Protein AF-A0A1F7BKD8-F1 (afdb_monomer)

pLDDT: mean 91.93, std 8.09, range [53.97, 98.69]

Foldseek 3Di:
DPPLAPVLLVLLLVVVQVQLVVLVAHLLLQAEEEEAEFLQLCLCVPWFDPSSKRKAAQCVSCVVVVHDPDDDDDPQAPRIFIWGATPPPPDPHGRIYTYRRDFDFVLVVDALSRRQSVVSNCLQSFHAAYEYEYAWAWLDQVQQDAFAKEWEQEEDDPDPRQNLPDDFDADPVRHGQQADNDFDLNCLRPPVLVVQLVVLCVVVVGDYHYAYEYEDPPPPDFDAPVRSVVVNVVQVVCLVVQVVDPPRPRNDDDRTYIYDHDDPSNSSSLSRLCRDPNRRYNNLYYIYMYRHHYHGNCDHPPDRHPDDDVVSSSVSSNVCNVVVSSSVVSSVVVSVVVVVVVD

Secondary structure (DSSP, 8-state):
---SSHHHHHHHHHHHHHHHHHTT--GGGEEEEEEE-TT-THHHHHHB-STT-EEEEHHHHHHHTT----S-PPTT---EEEEEEBTT---SSPPEEEEEES---GGGT--HHHHTHHHHHHHHTT--EEEEEEEEEES-TTT-PSSEEEEEEEEE---S--TT-S---B-TTS-BSSS-SS---TTSS-HHHHHHHHHHHHHTT--EEEEEEEE-TTTTSPPPHHHHHHHHHHHHHHHHHHHH-SS--SS-SS--EEEESSSHHHHHHHHHHHT-SSS--STTEEEEEEEEEEEGGGB-SSSB-PPPPHHHHHHHHHHTHHHHHHHHHHHHHHHHHHHHH--

Mean predicted aligned error: 4.44 Å

Structure (mmCIF, N/CA/C/O backbone):
data_AF-A0A1F7BKD8-F1
#
_entry.id   AF-A0A1F7BKD8-F1
#
loop_
_atom_site.group_PDB
_atom_site.id
_atom_site.type_symbol
_atom_site.label_atom_id
_atom_site.label_alt_id
_atom_site.label_comp_id
_atom_site.label_asym_id
_atom_site.label_entity_id
_atom_site.label_seq_id
_atom_site.pdbx_PDB_ins_code
_atom_site.Cartn_x
_atom_site.Cartn_y
_atom_site.Cartn_z
_atom_site.occupancy
_atom_site.B_iso_or_equiv
_atom_site.auth_seq_id
_atom_site.auth_comp_id
_atom_site.auth_asym_id
_atom_site.auth_atom_id
_atom_site.pdbx_PDB_model_num
ATOM 1 N N . MET A 1 1 ? 18.226 0.204 18.870 1.00 53.97 1 MET A N 1
ATOM 2 C CA . MET A 1 1 ? 17.468 1.036 17.909 1.00 53.97 1 MET A CA 1
ATOM 3 C C . MET A 1 1 ? 16.042 0.882 18.373 1.00 53.97 1 MET A C 1
ATOM 5 O O . MET A 1 1 ? 15.355 -0.026 17.925 1.00 53.97 1 MET A O 1
ATOM 9 N N . ASP A 1 2 ? 15.700 1.682 19.379 1.00 64.19 2 ASP A N 1
ATOM 10 C CA . ASP A 1 2 ? 14.568 1.453 20.285 1.00 64.19 2 ASP A CA 1
ATOM 11 C C . ASP A 1 2 ? 13.532 2.531 19.968 1.00 64.19 2 ASP A C 1
ATOM 13 O O . ASP A 1 2 ? 13.353 3.486 20.715 1.00 64.19 2 ASP A O 1
ATOM 17 N N . ARG A 1 3 ? 13.060 2.505 18.717 1.00 83.94 3 ARG A N 1
ATOM 18 C CA . ARG A 1 3 ? 12.162 3.502 18.133 1.00 83.94 3 ARG A CA 1
ATOM 19 C C . ARG A 1 3 ? 11.268 2.845 17.093 1.00 83.94 3 ARG A C 1
ATOM 21 O O . ARG A 1 3 ? 11.704 1.913 16.408 1.00 83.94 3 ARG A O 1
ATOM 28 N N . PHE A 1 4 ? 10.086 3.419 16.906 1.00 90.56 4 PHE A N 1
ATOM 29 C CA . PHE A 1 4 ? 8.991 2.887 16.096 1.00 90.56 4 PHE A CA 1
ATOM 30 C C . PHE A 1 4 ? 8.529 1.509 16.586 1.00 90.56 4 PHE A C 1
ATOM 32 O O . PHE A 1 4 ? 8.205 0.634 15.773 1.00 90.56 4 PHE A O 1
ATOM 39 N N . ASP A 1 5 ? 8.568 1.335 17.906 1.00 91.81 5 ASP A N 1
ATOM 40 C CA . ASP A 1 5 ? 8.094 0.171 18.646 1.00 91.81 5 ASP A CA 1
ATOM 41 C C . ASP A 1 5 ? 6.620 0.341 19.068 1.00 91.81 5 ASP A C 1
ATOM 43 O O . ASP A 1 5 ? 5.906 1.219 18.573 1.00 91.81 5 ASP A O 1
ATOM 47 N N . TYR A 1 6 ? 6.146 -0.546 19.935 1.00 93.69 6 TYR A N 1
ATOM 48 C CA . TYR A 1 6 ? 4.789 -0.609 20.451 1.00 93.69 6 TYR A CA 1
ATOM 49 C C . TYR A 1 6 ? 4.424 0.628 21.246 1.00 93.69 6 TYR A C 1
ATOM 51 O O . TYR A 1 6 ? 3.341 1.165 21.029 1.00 93.69 6 TYR A O 1
ATOM 59 N N . ASP A 1 7 ? 5.313 1.115 22.108 1.00 93.81 7 ASP A N 1
ATOM 60 C CA . ASP A 1 7 ? 5.040 2.303 22.910 1.00 93.81 7 ASP A CA 1
ATOM 61 C C . ASP A 1 7 ? 4.938 3.539 22.005 1.00 93.81 7 ASP A C 1
ATOM 63 O O . ASP A 1 7 ? 3.995 4.324 22.130 1.00 93.81 7 ASP A O 1
ATOM 67 N N . ASP A 1 8 ? 5.832 3.671 21.018 1.00 95.56 8 ASP A N 1
ATOM 68 C CA . ASP A 1 8 ? 5.746 4.736 20.016 1.00 95.56 8 ASP A CA 1
ATOM 69 C C . ASP A 1 8 ? 4.440 4.642 19.196 1.00 95.56 8 ASP A C 1
ATOM 71 O O . ASP A 1 8 ? 3.771 5.653 18.950 1.00 95.56 8 ASP A O 1
ATOM 75 N N . ALA A 1 9 ? 4.043 3.437 18.775 1.00 96.25 9 ALA A N 1
ATOM 76 C CA . ALA A 1 9 ? 2.810 3.218 18.020 1.00 96.25 9 ALA A CA 1
ATOM 77 C C . ALA A 1 9 ? 1.551 3.478 18.864 1.00 96.25 9 ALA A C 1
ATOM 79 O O . ALA A 1 9 ? 0.595 4.068 18.358 1.00 96.25 9 ALA A O 1
ATOM 80 N N . ALA A 1 10 ? 1.552 3.095 20.142 1.00 96.50 10 ALA A N 1
ATOM 81 C CA . ALA A 1 10 ? 0.465 3.348 21.080 1.00 96.50 10 ALA A CA 1
ATOM 82 C C . ALA A 1 10 ? 0.295 4.852 21.338 1.00 96.50 10 ALA A C 1
ATOM 84 O O . ALA A 1 10 ? -0.813 5.372 21.229 1.00 96.50 10 ALA A O 1
ATOM 85 N N . LEU A 1 11 ? 1.393 5.587 21.547 1.00 96.94 11 LEU A N 1
ATOM 86 C CA . LEU A 1 11 ? 1.366 7.049 21.679 1.00 96.94 11 LEU A CA 1
ATOM 87 C C . LEU A 1 11 ? 0.838 7.743 20.413 1.00 96.94 11 LEU A C 1
ATOM 89 O O . LEU A 1 11 ? 0.113 8.740 20.500 1.00 96.94 11 LEU A O 1
ATOM 93 N N . ALA A 1 12 ? 1.177 7.222 19.230 1.00 97.00 12 ALA A N 1
ATOM 94 C CA . ALA A 1 12 ? 0.613 7.702 17.972 1.00 97.00 12 ALA A CA 1
ATOM 95 C C . ALA A 1 12 ? -0.894 7.398 17.863 1.00 97.00 12 ALA A C 1
ATOM 97 O O . ALA A 1 12 ? -1.653 8.257 17.406 1.00 97.00 12 ALA A O 1
ATOM 98 N N . CYS A 1 13 ? -1.345 6.226 18.322 1.00 97.50 13 CYS A N 1
ATOM 99 C CA . CYS A 1 13 ? -2.767 5.882 18.394 1.00 97.50 13 CYS A CA 1
ATOM 100 C C . CYS A 1 13 ? -3.528 6.819 19.330 1.00 97.50 13 CYS A C 1
ATOM 102 O O . CYS A 1 13 ? -4.565 7.337 18.928 1.00 97.50 13 CYS A O 1
ATOM 104 N N . ASP A 1 14 ? -2.995 7.123 20.515 1.00 97.75 14 ASP A N 1
ATOM 105 C CA . ASP A 1 14 ? -3.612 8.062 21.460 1.00 97.75 14 ASP A CA 1
ATOM 106 C C . ASP 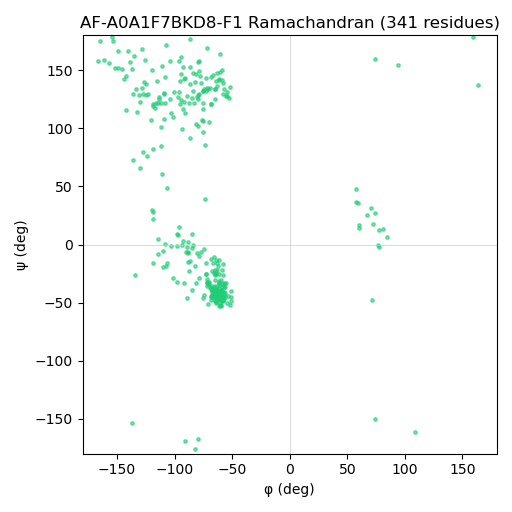A 1 14 ? -3.830 9.440 20.826 1.00 97.75 14 ASP A C 1
ATOM 108 O O . ASP A 1 14 ? -4.878 10.072 21.001 1.00 97.75 14 ASP A O 1
ATOM 112 N N . LYS A 1 15 ? -2.854 9.915 20.041 1.00 97.50 15 LYS A N 1
ATOM 113 C CA . LYS A 1 15 ? -2.987 11.161 19.280 1.00 97.50 15 LYS A CA 1
ATOM 114 C C . LYS A 1 15 ? -4.096 11.055 18.232 1.00 97.50 15 LYS A C 1
ATOM 116 O O . LYS A 1 15 ? -4.912 11.971 18.147 1.00 97.50 15 LYS A O 1
ATOM 121 N N . VAL A 1 16 ? -4.153 9.964 17.466 1.00 98.06 16 VAL A N 1
ATOM 122 C CA . VAL A 1 16 ? -5.213 9.725 16.470 1.00 98.06 16 VAL A CA 1
ATOM 123 C C . VAL A 1 16 ? -6.594 9.696 17.129 1.00 98.06 16 VAL A C 1
ATOM 125 O O . VAL A 1 16 ? -7.466 10.471 16.737 1.00 98.06 16 VAL A O 1
ATOM 128 N N . VAL A 1 17 ? -6.771 8.870 18.162 1.00 98.31 17 VAL A N 1
ATOM 129 C CA . VAL A 1 17 ? -8.004 8.734 18.953 1.00 98.31 17 VAL A CA 1
ATOM 130 C C . VAL A 1 17 ? -8.476 10.100 19.436 1.00 98.31 17 VAL A C 1
ATOM 132 O O . VAL A 1 17 ? -9.599 10.508 19.146 1.00 98.31 17 VAL A O 1
ATOM 135 N N . LYS A 1 18 ? -7.584 10.864 20.072 1.00 98.06 18 LYS A N 1
ATOM 136 C CA . LYS A 1 18 ? -7.898 12.190 20.603 1.00 98.06 18 LYS A CA 1
ATOM 137 C C . LYS A 1 18 ? -8.368 13.171 19.528 1.00 98.06 18 LYS A C 1
ATOM 139 O O . LYS A 1 18 ? -9.295 13.940 19.778 1.00 98.06 18 LYS A O 1
ATOM 144 N N . GLU A 1 19 ? -7.724 13.216 18.360 1.00 97.94 19 GLU A N 1
ATOM 145 C CA . GLU A 1 19 ? -8.141 14.136 17.288 1.00 97.94 19 GLU A CA 1
ATOM 146 C C . GLU A 1 19 ? -9.457 13.701 16.619 1.00 97.94 19 GLU A C 1
ATOM 148 O O . GLU A 1 19 ? -10.263 14.552 16.241 1.00 97.94 19 GLU A O 1
ATOM 153 N N . VAL A 1 20 ? -9.719 12.394 16.539 1.00 97.69 20 VAL A N 1
ATOM 154 C CA . VAL A 1 20 ? -10.981 11.833 16.030 1.00 97.69 20 VAL A CA 1
ATOM 155 C C . VAL A 1 20 ? -12.146 12.135 16.978 1.00 97.69 20 VAL A C 1
ATOM 157 O O . VAL A 1 20 ? -13.168 12.674 16.544 1.00 97.69 20 VAL A O 1
ATOM 160 N N . GLU A 1 21 ? -11.973 11.908 18.281 1.00 97.25 21 GLU A N 1
ATOM 161 C CA . GLU A 1 21 ? -12.993 12.194 19.299 1.00 97.25 21 GLU A CA 1
ATOM 162 C C . GLU A 1 21 ? -13.325 13.688 19.397 1.00 97.25 21 GLU A C 1
ATOM 164 O O . GLU A 1 21 ? -14.493 14.062 19.513 1.00 97.25 21 GLU A O 1
ATOM 169 N N . LYS A 1 22 ? -12.326 14.577 19.268 1.00 96.75 22 LYS A N 1
ATOM 170 C CA . LYS A 1 22 ? -12.553 16.035 19.199 1.00 96.75 22 LYS A CA 1
ATOM 171 C C . LYS A 1 22 ? -13.471 16.445 18.047 1.00 96.75 22 LYS A C 1
ATOM 173 O O . LYS A 1 22 ? -14.107 17.497 18.123 1.00 96.75 22 LYS A O 1
ATOM 178 N N . ARG A 1 23 ? -13.534 15.646 16.977 1.00 94.19 23 ARG A N 1
ATOM 179 C CA . ARG A 1 23 ? -14.427 15.870 15.833 1.00 94.19 23 ARG A CA 1
ATOM 180 C C . ARG A 1 23 ? -15.807 15.226 16.017 1.00 94.19 23 ARG A C 1
ATOM 182 O O . ARG A 1 23 ? -16.641 15.332 15.123 1.00 94.19 23 ARG A O 1
ATOM 189 N N . GLY A 1 24 ? -16.067 14.600 17.167 1.00 94.19 24 GLY A N 1
ATOM 190 C CA . GLY A 1 24 ? -17.313 13.888 17.455 1.00 94.19 24 GLY A CA 1
ATOM 191 C C . GLY A 1 24 ? -17.447 12.566 16.697 1.00 94.19 24 GLY A C 1
ATOM 192 O O . GLY A 1 24 ? -18.555 12.055 16.555 1.00 94.19 24 GLY A O 1
ATOM 193 N N . LEU A 1 25 ? -16.337 12.036 16.179 1.00 95.69 25 LEU A N 1
ATOM 194 C CA . LEU A 1 25 ? -16.272 10.749 15.495 1.00 95.69 25 LEU A CA 1
ATOM 195 C C . LEU A 1 25 ? -15.817 9.660 16.473 1.00 95.69 25 LEU A C 1
ATOM 197 O O . LEU A 1 25 ? -15.182 9.958 17.485 1.00 95.69 25 LEU A O 1
ATOM 201 N N . LYS A 1 26 ? -16.129 8.395 16.175 1.00 96.88 26 LYS A N 1
ATOM 202 C CA . LYS A 1 26 ? -15.721 7.256 17.005 1.00 96.88 26 LYS A CA 1
ATOM 203 C C . LYS A 1 26 ? -14.445 6.616 16.445 1.00 96.88 26 LYS A C 1
ATOM 205 O O . LYS A 1 26 ? -14.442 6.246 15.272 1.00 96.88 26 LYS A O 1
ATOM 210 N N . PRO A 1 27 ? -13.386 6.436 17.250 1.00 97.25 27 PRO A N 1
ATOM 211 C CA . PRO A 1 27 ? -12.177 5.738 16.810 1.00 97.25 27 PRO A CA 1
ATOM 212 C C . PRO A 1 27 ? -12.430 4.311 16.296 1.00 97.25 27 PRO A C 1
ATOM 214 O O . PRO A 1 27 ? -11.839 3.926 15.295 1.00 97.25 27 PRO A O 1
ATOM 217 N N . ASP A 1 28 ? -13.371 3.572 16.894 1.00 96.62 28 ASP A N 1
ATOM 218 C CA . ASP A 1 28 ? -13.745 2.208 16.466 1.00 96.62 28 ASP A CA 1
ATOM 219 C C . ASP A 1 28 ? -14.347 2.141 15.044 1.00 96.62 28 ASP A C 1
ATOM 221 O O . ASP A 1 28 ? -14.431 1.067 14.434 1.00 96.62 28 ASP A O 1
ATOM 225 N N . ASP A 1 29 ? -14.769 3.285 14.495 1.00 97.25 29 ASP A N 1
ATOM 226 C CA . ASP A 1 29 ? -15.255 3.382 13.119 1.00 97.25 29 ASP A CA 1
ATOM 227 C C . ASP A 1 29 ? -14.097 3.467 12.099 1.00 97.25 29 ASP A C 1
ATOM 229 O O . ASP A 1 29 ? -14.342 3.362 10.895 1.00 97.25 29 ASP A O 1
ATOM 233 N N . ILE A 1 30 ? -12.834 3.601 12.537 1.00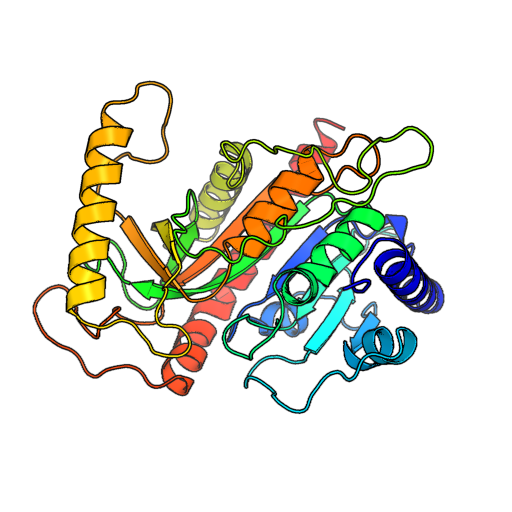 98.31 30 ILE A N 1
ATOM 234 C CA . ILE A 1 30 ? -11.637 3.533 11.679 1.00 98.31 30 ILE A CA 1
ATOM 235 C C . ILE A 1 30 ? -11.383 2.078 11.274 1.00 98.31 30 ILE A C 1
ATOM 237 O O . ILE A 1 30 ? -10.609 1.351 11.885 1.00 98.31 30 ILE A O 1
ATOM 241 N N . GLN A 1 31 ? -12.047 1.638 10.207 1.00 98.19 31 GLN A N 1
ATOM 242 C CA . GLN A 1 31 ? -11.992 0.237 9.768 1.00 98.19 31 GLN A CA 1
ATOM 243 C C . GLN A 1 31 ? -11.226 0.036 8.460 1.00 98.19 31 GLN A C 1
ATOM 245 O O . GLN A 1 31 ? -11.043 -1.106 8.031 1.00 98.19 31 GLN A O 1
ATOM 250 N N . GLU A 1 32 ? -10.803 1.113 7.799 1.00 98.69 32 GLU A N 1
ATOM 251 C CA . GLU A 1 32 ? -10.186 1.070 6.472 1.00 98.69 32 GLU A CA 1
ATOM 252 C C . GLU A 1 32 ? -8.931 1.944 6.437 1.00 98.69 32 GLU A C 1
ATOM 254 O O . GLU A 1 32 ? -8.946 3.082 6.895 1.00 98.69 32 GLU A O 1
ATOM 259 N N . GLY A 1 33 ? -7.843 1.415 5.884 1.00 98.25 33 GLY A N 1
ATOM 260 C CA . GLY A 1 33 ? -6.571 2.107 5.711 1.00 98.25 33 GLY A CA 1
ATOM 261 C C . GLY A 1 33 ? -6.240 2.279 4.233 1.00 98.25 33 GLY A C 1
ATOM 262 O O . GLY A 1 33 ? -6.466 1.365 3.438 1.00 98.25 33 GLY A O 1
ATOM 263 N N . LEU A 1 34 ? -5.683 3.429 3.856 1.00 97.69 34 LEU A N 1
ATOM 264 C CA . LEU A 1 34 ? -5.164 3.668 2.507 1.00 97.69 34 LEU A CA 1
ATOM 265 C C . LEU A 1 34 ? -3.729 4.191 2.553 1.00 97.69 34 LEU A C 1
ATOM 267 O O . LEU A 1 34 ? -3.449 5.130 3.287 1.00 97.69 34 LEU A O 1
ATOM 271 N N . ILE A 1 35 ? -2.844 3.652 1.715 1.00 95.31 35 ILE A N 1
ATOM 272 C CA . ILE A 1 35 ? -1.496 4.187 1.485 1.00 95.31 35 ILE A CA 1
ATOM 273 C C . ILE A 1 35 ? -1.450 4.797 0.085 1.00 95.31 35 ILE A C 1
ATOM 275 O O . ILE A 1 35 ? -1.463 4.092 -0.932 1.00 95.31 35 ILE A O 1
ATOM 279 N N . LEU A 1 36 ? -1.410 6.127 0.019 1.00 91.31 36 LEU A N 1
ATOM 280 C CA . LEU A 1 36 ? -1.489 6.861 -1.243 1.00 91.31 36 LEU A CA 1
ATOM 281 C C . LEU A 1 36 ? -0.087 7.180 -1.771 1.00 91.31 36 LEU A C 1
ATOM 283 O O . LEU A 1 36 ? 0.774 7.687 -1.051 1.00 91.31 36 LEU A O 1
ATOM 287 N N . GLY A 1 37 ? 0.186 6.759 -3.006 1.00 83.19 37 GLY A N 1
ATOM 288 C CA . GLY A 1 37 ? 1.454 6.983 -3.704 1.00 83.19 37 GLY A CA 1
ATOM 289 C C . GLY A 1 37 ? 1.489 8.320 -4.441 1.00 83.19 37 GLY A C 1
ATOM 290 O O . GLY A 1 37 ? 0.498 9.054 -4.483 1.00 83.19 37 GLY A O 1
ATOM 291 N N . SER A 1 38 ? 2.634 8.622 -5.052 1.00 77.62 38 SER A N 1
ATOM 292 C CA . SER A 1 38 ? 2.835 9.837 -5.844 1.00 77.62 38 SER A CA 1
ATOM 293 C C . SER A 1 38 ? 1.770 9.978 -6.937 1.00 77.62 38 SER A C 1
ATOM 295 O O . SER A 1 38 ? 1.481 9.032 -7.668 1.00 77.62 38 SER A O 1
ATOM 297 N N . GLY A 1 39 ? 1.166 11.165 -7.033 1.00 72.62 39 GLY A N 1
ATOM 298 C CA . GLY A 1 39 ? 0.135 11.482 -8.028 1.00 72.62 39 GLY A CA 1
ATOM 299 C C . GLY A 1 39 ? -1.263 10.912 -7.752 1.00 72.62 39 GLY A C 1
ATOM 300 O O . GLY A 1 39 ? -2.167 11.194 -8.529 1.00 72.62 39 GLY A O 1
ATOM 301 N N . LEU A 1 40 ? -1.460 10.166 -6.653 1.00 81.00 40 LEU A N 1
ATOM 302 C CA . LEU A 1 40 ? -2.747 9.541 -6.292 1.00 81.00 40 LEU A CA 1
ATOM 303 C C . LEU A 1 40 ? -3.381 10.111 -5.008 1.00 81.00 40 LEU A C 1
ATOM 305 O O . LEU A 1 40 ? -4.428 9.650 -4.545 1.00 81.00 40 LEU A O 1
ATOM 309 N N . GLY A 1 41 ? -2.759 11.146 -4.432 1.00 83.62 41 GLY A N 1
ATOM 310 C CA . GLY A 1 41 ? -3.244 11.845 -3.237 1.00 83.62 41 GLY A CA 1
ATOM 311 C C . GLY A 1 41 ? -4.593 12.546 -3.430 1.00 83.62 41 GLY A C 1
ATOM 312 O O . GLY A 1 41 ? -5.330 12.713 -2.462 1.00 83.62 41 GLY A O 1
ATOM 313 N N . GLY A 1 42 ? -4.978 12.857 -4.676 1.00 87.06 42 GLY A N 1
ATOM 314 C CA . GLY A 1 42 ? -6.264 13.490 -4.995 1.00 87.06 42 GLY A CA 1
ATOM 315 C C . GLY A 1 42 ? -7.483 12.696 -4.513 1.00 87.06 42 GLY A C 1
ATOM 316 O O . GLY A 1 42 ? -8.563 13.260 -4.368 1.00 87.06 42 GLY A O 1
ATOM 317 N N . PHE A 1 43 ? -7.320 11.403 -4.184 1.00 92.38 43 PHE A N 1
ATOM 318 C CA . PHE A 1 43 ? -8.395 10.594 -3.609 1.00 92.38 43 PHE A CA 1
ATOM 319 C C . PHE A 1 43 ? -8.943 11.226 -2.330 1.00 92.38 43 PHE A C 1
ATOM 321 O O . PHE A 1 43 ? -10.157 11.263 -2.129 1.00 92.38 43 PHE A O 1
ATOM 328 N N . VAL A 1 44 ? -8.047 11.742 -1.488 1.00 91.88 44 VAL A N 1
ATOM 329 C CA . VAL A 1 44 ? -8.409 12.401 -0.235 1.00 91.88 44 VAL A CA 1
ATOM 330 C C . VAL A 1 44 ? -9.325 13.590 -0.503 1.00 91.88 44 VAL A C 1
ATOM 332 O O . VAL A 1 44 ? -10.380 13.703 0.113 1.00 91.88 44 VAL A O 1
ATOM 335 N N . ASP A 1 45 ? -8.965 14.440 -1.459 1.00 90.12 45 ASP A N 1
ATOM 336 C CA . ASP A 1 45 ? -9.702 15.676 -1.707 1.00 90.12 45 ASP A CA 1
ATOM 337 C C . ASP A 1 45 ? -10.996 15.452 -2.502 1.00 90.12 45 ASP A C 1
ATOM 339 O O . ASP A 1 45 ? -11.972 16.185 -2.343 1.00 90.12 45 ASP A O 1
ATOM 343 N N . GLU A 1 46 ? -11.052 14.428 -3.347 1.00 92.00 46 GLU A N 1
ATOM 344 C CA . GLU A 1 46 ? -12.208 14.181 -4.211 1.00 92.00 46 GLU A CA 1
ATOM 345 C C . GLU A 1 46 ? -13.248 13.252 -3.574 1.00 92.00 46 GLU A C 1
ATOM 347 O O . GLU A 1 46 ? -14.448 13.372 -3.856 1.00 92.00 46 GLU A O 1
ATOM 352 N N . ARG A 1 47 ? -12.800 12.288 -2.757 1.00 95.88 47 ARG A N 1
ATOM 353 C CA . ARG A 1 47 ? -13.618 11.145 -2.320 1.00 95.88 47 ARG A CA 1
ATOM 354 C C . ARG A 1 47 ? -13.845 11.060 -0.823 1.00 95.88 47 ARG A C 1
ATOM 356 O O . ARG A 1 47 ? -14.769 10.338 -0.446 1.00 95.88 47 ARG A O 1
ATOM 363 N N . LEU A 1 48 ? -13.079 11.763 0.006 1.00 96.25 48 LEU A N 1
ATOM 364 C CA . LEU A 1 48 ? -13.347 11.833 1.442 1.00 96.25 48 LEU A CA 1
ATOM 365 C C . LEU A 1 48 ? -14.226 13.038 1.784 1.00 96.25 48 LEU A C 1
ATOM 367 O O . LEU A 1 48 ? -14.277 14.038 1.064 1.00 96.25 48 LEU A O 1
ATOM 371 N N . ASP A 1 49 ? -14.979 12.908 2.868 1.00 95.94 49 ASP A N 1
ATOM 372 C CA . ASP A 1 49 ? -15.822 13.977 3.387 1.00 95.94 49 ASP A CA 1
ATOM 373 C C . ASP A 1 49 ? -14.967 15.042 4.092 1.00 95.94 49 ASP A C 1
ATOM 375 O O . ASP A 1 49 ? -14.327 14.772 5.107 1.00 95.94 49 ASP A O 1
ATOM 379 N N . HIS A 1 50 ? -14.969 16.265 3.557 1.00 93.44 50 HIS A N 1
ATOM 380 C CA . HIS A 1 50 ? -14.202 17.386 4.110 1.00 93.44 50 HIS A CA 1
ATOM 381 C C . HIS A 1 50 ? -14.773 17.930 5.417 1.00 93.44 50 HIS A C 1
ATOM 383 O O . HIS A 1 50 ? -14.018 18.425 6.250 1.00 93.44 50 HIS A O 1
ATOM 389 N N . GLU A 1 51 ? -16.087 17.848 5.626 1.00 91.88 51 GLU A N 1
ATOM 390 C CA . GLU A 1 51 ? -16.720 18.368 6.839 1.00 91.88 51 GLU A CA 1
ATOM 391 C C . GLU A 1 51 ? -16.372 17.488 8.042 1.00 91.88 51 GLU A C 1
ATOM 393 O O . GLU A 1 51 ? -16.122 17.995 9.138 1.00 91.88 51 GLU A O 1
ATOM 398 N N . LYS A 1 52 ? -16.270 16.174 7.821 1.00 92.38 52 LYS A N 1
ATOM 399 C CA . LYS A 1 52 ? -15.884 15.174 8.828 1.00 92.38 52 LYS A CA 1
ATOM 400 C C . LYS A 1 52 ? -14.391 14.805 8.782 1.00 92.38 52 LYS A C 1
ATOM 402 O O . LYS A 1 52 ? -13.998 13.809 9.380 1.00 92.38 52 LYS A O 1
ATOM 407 N N . ARG A 1 53 ? -13.552 15.591 8.097 1.00 94.94 53 ARG A N 1
ATOM 408 C CA . ARG A 1 53 ? -12.107 15.339 7.975 1.00 94.94 53 ARG A CA 1
ATOM 409 C C . ARG A 1 53 ? -11.360 15.678 9.264 1.00 94.94 53 ARG A C 1
ATOM 411 O O . ARG A 1 53 ? -11.524 16.761 9.826 1.00 94.94 53 ARG A O 1
ATOM 418 N N . VAL A 1 54 ? -10.480 14.772 9.668 1.00 97.19 54 VAL A N 1
ATOM 419 C CA . VAL A 1 54 ? -9.401 14.988 10.634 1.00 97.19 54 VAL A CA 1
ATOM 420 C C . VAL A 1 54 ? -8.088 14.821 9.879 1.00 97.19 54 VAL A C 1
ATOM 422 O O . VAL A 1 54 ? -7.859 13.784 9.267 1.00 97.19 54 VAL A O 1
ATOM 425 N N . ALA A 1 55 ? -7.245 15.847 9.875 1.00 95.56 55 ALA A N 1
ATOM 426 C CA . ALA A 1 55 ? -5.933 15.810 9.238 1.00 95.56 55 ALA A CA 1
ATOM 427 C C . ALA A 1 55 ? -4.861 15.980 10.315 1.00 95.56 55 ALA A C 1
ATOM 429 O O . ALA A 1 55 ? -4.882 16.962 11.055 1.00 95.56 55 ALA A O 1
ATOM 430 N N . ILE A 1 56 ? -3.961 15.005 10.422 1.00 95.44 56 ILE A N 1
ATOM 431 C CA . ILE A 1 56 ? -2.883 14.985 11.409 1.00 95.44 56 ILE A CA 1
ATOM 432 C C . ILE A 1 56 ? -1.560 14.930 10.651 1.00 95.44 56 ILE A C 1
ATOM 434 O O . ILE A 1 56 ? -1.214 13.885 10.089 1.00 95.44 56 ILE A O 1
ATOM 438 N N . PRO A 1 57 ? -0.799 16.029 10.615 1.00 92.88 57 PRO A N 1
ATOM 439 C CA . PRO A 1 57 ? 0.507 16.020 9.988 1.00 92.88 57 PRO A CA 1
ATOM 440 C C . PRO A 1 57 ? 1.475 15.049 10.666 1.00 92.88 57 PRO A C 1
ATOM 442 O O . PRO A 1 57 ? 1.516 14.954 11.895 1.00 92.88 57 PRO A O 1
ATOM 445 N N . PHE A 1 58 ? 2.320 14.374 9.883 1.00 91.19 58 PHE A N 1
ATOM 446 C CA . PHE A 1 58 ? 3.284 13.402 10.415 1.00 91.19 58 PHE A CA 1
ATOM 447 C C . PHE A 1 58 ? 4.209 14.023 11.465 1.00 91.19 58 PHE A C 1
ATOM 449 O O . PHE A 1 58 ? 4.534 13.373 12.454 1.00 91.19 58 PHE A O 1
ATOM 456 N N . TRP A 1 59 ? 4.602 15.290 11.292 1.00 88.75 59 TRP A N 1
ATOM 457 C CA . TRP A 1 59 ? 5.493 15.983 12.225 1.00 88.75 59 TRP A CA 1
ATOM 458 C C . TRP A 1 59 ? 4.867 16.251 13.597 1.00 88.75 59 TRP A C 1
ATOM 460 O O . TRP A 1 59 ? 5.613 16.392 14.561 1.00 88.75 59 TRP A O 1
ATOM 470 N N . GLU A 1 60 ? 3.537 16.297 13.729 1.00 91.75 60 GLU A N 1
ATOM 471 C CA . GLU A 1 60 ? 2.908 16.392 15.053 1.00 91.75 60 GLU A CA 1
ATOM 472 C C . GLU A 1 60 ? 3.111 15.102 15.847 1.00 91.75 60 GLU A C 1
ATOM 474 O O . GLU A 1 60 ? 3.477 15.151 17.020 1.00 91.75 60 GLU A O 1
ATOM 479 N N . ILE A 1 61 ? 2.921 13.950 15.196 1.00 92.44 61 ILE A N 1
ATOM 480 C CA . ILE A 1 61 ? 3.117 12.639 15.822 1.00 92.44 61 ILE A CA 1
ATOM 481 C C . ILE A 1 61 ? 4.606 12.392 16.061 1.00 92.44 61 ILE A C 1
ATOM 483 O O . ILE A 1 61 ? 5.006 12.112 17.185 1.00 92.44 61 ILE A O 1
ATOM 487 N N . LEU A 1 62 ? 5.452 12.562 15.041 1.00 90.75 62 LEU A N 1
ATOM 488 C CA . LEU A 1 62 ? 6.898 12.376 15.186 1.00 90.75 62 LEU A CA 1
ATOM 489 C C . LEU A 1 62 ? 7.487 13.331 16.237 1.00 90.75 62 LEU A C 1
ATOM 491 O O . LEU A 1 62 ? 8.308 12.911 17.048 1.00 90.75 62 LEU A O 1
ATOM 495 N N . GLY A 1 63 ? 7.015 14.579 16.294 1.00 90.25 63 GLY A N 1
ATOM 496 C CA . GLY A 1 63 ? 7.411 15.547 17.314 1.00 90.25 63 GLY A CA 1
ATOM 497 C C . GLY A 1 63 ? 7.007 15.130 18.730 1.00 90.25 63 GLY A C 1
ATOM 498 O O . GLY A 1 63 ? 7.814 15.264 19.647 1.00 90.25 63 GLY A O 1
ATOM 499 N N . GLN A 1 64 ? 5.810 14.558 18.913 1.00 90.38 64 GLN A N 1
ATOM 500 C CA . GLN A 1 64 ? 5.383 13.977 20.194 1.00 90.38 64 GLN A CA 1
ATOM 501 C C . GLN A 1 64 ? 6.283 12.812 20.622 1.00 90.38 64 GLN A C 1
ATOM 503 O O . GLN A 1 64 ? 6.571 12.662 21.807 1.00 90.38 64 GLN A O 1
ATOM 508 N N . LEU A 1 65 ? 6.774 12.031 19.660 1.00 90.19 65 LEU A N 1
ATOM 509 C CA . LEU A 1 65 ? 7.745 10.969 19.909 1.00 90.19 65 LEU A CA 1
ATOM 510 C C . LEU A 1 65 ? 9.167 11.517 20.124 1.00 90.19 65 LEU A C 1
ATOM 512 O O . LEU A 1 65 ? 10.062 10.753 20.464 1.00 90.19 65 LEU A O 1
ATOM 516 N N . GLY A 1 66 ? 9.424 12.817 19.945 1.00 89.19 66 GLY A N 1
ATOM 517 C CA . GLY A 1 66 ? 10.766 13.406 20.021 1.00 89.19 66 GLY A CA 1
ATOM 518 C C . GLY A 1 66 ? 11.663 13.012 18.841 1.00 89.19 66 GLY A C 1
ATOM 519 O O . GLY A 1 66 ? 12.870 12.834 19.006 1.00 89.19 66 GLY A O 1
ATOM 520 N N . ILE A 1 67 ? 11.068 12.794 17.669 1.00 86.12 67 ILE A N 1
ATOM 521 C CA . ILE A 1 67 ? 11.738 12.392 16.432 1.00 86.12 67 ILE A CA 1
ATOM 522 C C . ILE A 1 67 ? 11.715 13.568 15.459 1.00 86.12 67 ILE A C 1
ATOM 524 O O . ILE A 1 67 ? 10.660 14.137 15.180 1.00 86.12 67 ILE A O 1
ATOM 528 N N . ASP A 1 68 ? 12.880 13.904 14.906 1.00 81.38 68 ASP A N 1
ATOM 529 C CA . ASP A 1 68 ? 12.968 14.890 13.834 1.00 81.38 68 ASP A CA 1
ATOM 530 C C . ASP A 1 68 ? 12.319 14.322 12.551 1.00 81.38 68 ASP A C 1
ATOM 532 O O . ASP A 1 68 ? 12.749 13.265 12.050 1.00 81.38 68 ASP A O 1
ATOM 536 N N . PRO A 1 69 ? 11.278 14.980 12.003 1.00 71.38 69 PRO A N 1
ATOM 537 C CA . PRO A 1 69 ? 10.665 14.565 10.747 1.00 71.38 69 PRO A CA 1
ATOM 538 C C . PRO A 1 69 ? 11.638 14.635 9.558 1.00 71.38 69 PRO A C 1
ATOM 540 O O . PRO A 1 69 ? 11.405 13.944 8.567 1.00 71.38 69 PRO A O 1
ATOM 543 N N . GLY A 1 70 ? 12.742 15.383 9.659 1.00 68.44 70 GLY A N 1
ATOM 544 C CA . GLY A 1 70 ? 13.695 15.594 8.574 1.00 68.44 70 GLY A CA 1
ATOM 545 C C . GLY A 1 70 ? 13.170 16.553 7.500 1.00 68.44 70 GLY A C 1
ATOM 546 O O . GLY A 1 70 ? 11.968 16.793 7.360 1.00 68.44 70 GLY A O 1
ATOM 547 N N . SER A 1 71 ? 14.089 17.127 6.721 1.00 55.66 71 SER A N 1
ATOM 548 C CA . SER A 1 71 ? 13.797 18.184 5.741 1.00 55.66 71 SER A CA 1
ATOM 549 C C . SER A 1 71 ? 13.404 17.688 4.346 1.00 55.66 71 SER A C 1
ATOM 551 O O . SER A 1 71 ? 12.875 18.469 3.555 1.00 55.66 71 SER A O 1
ATOM 553 N N . ASP A 1 72 ? 13.642 16.416 4.018 1.00 57.09 72 ASP A N 1
ATOM 554 C CA . ASP A 1 72 ? 13.460 15.922 2.651 1.00 57.09 72 ASP A CA 1
ATOM 555 C C . ASP A 1 72 ? 11.984 15.647 2.355 1.00 57.09 72 ASP A C 1
ATOM 557 O O . ASP A 1 72 ? 11.385 14.651 2.779 1.00 57.09 72 ASP A O 1
ATOM 561 N N . SER A 1 73 ? 11.356 16.577 1.637 1.00 59.59 73 SER A N 1
ATOM 562 C CA . SER A 1 73 ? 10.023 16.405 1.072 1.00 59.59 73 SER A CA 1
ATOM 563 C C . SER A 1 73 ? 10.122 15.851 -0.348 1.00 59.59 73 SER A C 1
ATOM 565 O O . SER A 1 73 ? 10.756 16.429 -1.227 1.00 59.59 73 SER A O 1
ATOM 567 N N . VAL A 1 74 ? 9.479 14.706 -0.578 1.00 59.84 74 VAL A N 1
ATOM 568 C CA . VAL A 1 74 ? 9.152 14.264 -1.938 1.00 59.84 74 VAL A CA 1
ATOM 569 C C . VAL A 1 74 ? 7.971 15.114 -2.401 1.00 59.84 74 VAL A C 1
ATOM 571 O O . VAL A 1 74 ? 7.012 15.301 -1.644 1.00 59.84 74 VAL A O 1
ATOM 574 N N . LYS A 1 75 ? 8.046 15.668 -3.616 1.00 59.38 75 LYS A N 1
ATOM 575 C CA . LYS A 1 75 ? 6.928 16.422 -4.197 1.00 59.38 75 LYS A CA 1
ATOM 576 C C . LYS A 1 75 ? 5.693 15.514 -4.320 1.00 59.38 75 LYS A C 1
ATOM 578 O O . LYS A 1 75 ? 5.795 14.296 -4.391 1.00 59.38 75 LYS A O 1
ATOM 583 N N . GLY A 1 76 ? 4.507 16.108 -4.192 1.00 58.78 76 GLY A N 1
ATOM 584 C CA . GLY A 1 76 ? 3.236 15.375 -4.224 1.00 58.78 76 GLY A CA 1
ATOM 585 C C . GLY A 1 76 ? 2.851 14.617 -2.942 1.00 58.78 76 GLY A C 1
ATOM 586 O O . GLY A 1 76 ? 1.767 14.041 -2.910 1.00 58.78 76 GLY A O 1
ATOM 587 N N . HIS A 1 77 ? 3.672 14.612 -1.882 1.00 68.19 77 HIS A N 1
ATOM 588 C CA . HIS A 1 77 ? 3.329 13.999 -0.588 1.00 68.19 77 HIS A CA 1
ATOM 589 C C . HIS A 1 77 ? 2.948 15.075 0.438 1.00 68.19 77 HIS A C 1
ATOM 591 O O . HIS A 1 77 ? 3.809 15.842 0.865 1.00 68.19 77 HIS A O 1
ATOM 597 N N . SER A 1 78 ? 1.677 15.118 0.864 1.00 72.38 78 SER A N 1
ATOM 598 C CA . SER A 1 78 ? 1.217 16.079 1.883 1.00 72.38 78 SER A CA 1
ATOM 599 C C . SER A 1 78 ? 1.716 15.753 3.298 1.00 72.38 78 SER A C 1
ATOM 601 O O . SER A 1 78 ? 1.733 16.642 4.146 1.00 72.38 78 SER A O 1
ATOM 603 N N . LYS A 1 79 ? 2.208 14.523 3.527 1.00 84.62 79 LYS A N 1
ATOM 604 C CA . LYS A 1 79 ? 2.797 14.046 4.792 1.00 84.62 79 LYS A CA 1
ATOM 605 C C . LYS A 1 79 ? 1.831 14.177 5.974 1.00 84.62 79 LYS A C 1
ATOM 607 O O . LYS A 1 79 ? 2.191 14.672 7.043 1.00 84.62 79 LYS A O 1
ATOM 612 N N . GLU A 1 80 ? 0.603 13.718 5.774 1.00 90.50 80 GLU A N 1
ATOM 613 C CA . GLU A 1 80 ? -0.446 13.716 6.791 1.00 90.50 80 GLU A CA 1
ATOM 614 C C . GLU A 1 80 ? -1.224 12.400 6.800 1.00 90.50 80 GLU A C 1
ATOM 616 O O . GLU A 1 80 ? -1.372 11.718 5.781 1.00 90.50 80 GLU A O 1
ATOM 621 N N . LEU A 1 81 ? -1.733 12.057 7.979 1.00 95.06 81 LEU A N 1
ATOM 622 C CA . LEU A 1 81 ? -2.790 11.076 8.149 1.00 95.06 81 LEU A CA 1
ATOM 623 C C . LEU A 1 81 ? -4.121 11.804 8.028 1.00 95.06 81 LEU A C 1
ATOM 625 O O . LEU A 1 81 ? -4.401 12.727 8.793 1.00 95.06 81 LEU A O 1
ATOM 629 N N . VAL A 1 82 ? -4.942 11.383 7.077 1.00 96.88 82 VAL A N 1
ATOM 630 C CA . VAL A 1 82 ? -6.272 11.943 6.864 1.00 96.88 82 VAL A CA 1
ATOM 631 C C . VAL A 1 82 ? -7.312 10.908 7.225 1.00 96.88 82 VAL A C 1
ATOM 633 O O . VAL A 1 82 ? -7.335 9.828 6.648 1.00 96.88 82 VAL A O 1
ATOM 636 N N . ILE A 1 83 ? -8.183 11.247 8.166 1.00 98.31 83 ILE A N 1
ATOM 637 C CA . ILE A 1 83 ? -9.245 10.377 8.649 1.00 98.31 83 ILE A CA 1
ATOM 638 C C . ILE A 1 83 ? -10.578 11.025 8.316 1.00 98.31 83 ILE A C 1
ATOM 640 O O . ILE A 1 83 ? -10.874 12.128 8.773 1.00 98.31 83 ILE A O 1
ATOM 644 N N . ALA A 1 84 ? -11.370 10.357 7.488 1.00 97.88 84 ALA A N 1
ATOM 645 C CA . ALA A 1 84 ? -12.718 10.793 7.154 1.00 97.88 84 ALA A CA 1
ATOM 646 C C . ALA A 1 84 ? -13.532 9.627 6.583 1.00 97.88 84 ALA A C 1
ATOM 648 O O . ALA A 1 84 ? -12.960 8.663 6.065 1.00 97.88 84 ALA A O 1
ATOM 649 N N . PRO A 1 85 ? -14.869 9.701 6.623 1.00 97.69 85 PRO A N 1
ATOM 650 C CA . PRO A 1 85 ? -15.695 8.789 5.855 1.00 97.69 85 PRO A CA 1
ATOM 651 C C . PRO A 1 85 ? -15.629 9.120 4.358 1.00 97.69 85 PRO A C 1
ATOM 653 O O . PRO A 1 85 ? -15.152 10.181 3.941 1.00 97.69 85 PRO A O 1
ATOM 656 N N . LEU A 1 86 ? -16.159 8.218 3.531 1.00 97.38 86 LEU A N 1
ATOM 657 C CA . LEU A 1 86 ? -16.388 8.525 2.121 1.00 97.38 86 LEU A CA 1
ATOM 658 C C . LEU A 1 86 ? -17.379 9.686 1.989 1.00 97.38 86 LEU A C 1
ATOM 660 O O . LEU A 1 86 ? -18.385 9.758 2.694 1.00 97.38 86 LEU A O 1
ATOM 664 N N . LYS A 1 87 ? -17.136 10.560 1.016 1.00 96.38 87 LYS A N 1
ATOM 665 C CA . LYS A 1 87 ? -18.044 11.648 0.662 1.00 96.38 87 LYS A CA 1
ATOM 666 C C . LYS A 1 87 ? -19.433 11.097 0.336 1.00 96.38 87 LYS A C 1
ATOM 668 O O . LYS A 1 87 ? -19.582 10.215 -0.517 1.00 96.38 87 LYS A O 1
ATOM 673 N N . GLY A 1 88 ? -20.443 11.668 0.990 1.00 92.25 88 GLY A N 1
ATOM 674 C CA . GLY A 1 88 ? -21.840 11.254 0.855 1.00 92.25 88 GLY A CA 1
ATOM 675 C C . GLY A 1 88 ? -22.244 10.079 1.750 1.00 92.25 88 GLY A C 1
ATOM 676 O O . GLY A 1 88 ? -23.362 9.594 1.605 1.00 92.25 88 GLY A O 1
ATOM 677 N N . ASP A 1 89 ? -21.378 9.617 2.658 1.00 91.00 89 ASP A N 1
ATOM 678 C CA . ASP A 1 89 ? -21.763 8.667 3.703 1.00 91.00 89 ASP A CA 1
ATOM 679 C C . ASP A 1 89 ? -22.574 9.385 4.800 1.00 91.00 89 ASP A C 1
ATOM 681 O O . ASP A 1 89 ? -22.057 10.183 5.591 1.00 91.00 89 ASP A O 1
ATOM 685 N N . THR A 1 90 ? -23.882 9.127 4.808 1.00 87.31 90 THR A N 1
ATOM 686 C CA . THR A 1 90 ? -24.847 9.751 5.722 1.00 87.31 90 THR A CA 1
ATOM 687 C C . THR A 1 90 ? -25.162 8.889 6.942 1.00 87.31 90 THR A C 1
ATOM 689 O O . THR A 1 90 ? -26.097 9.212 7.673 1.00 87.31 90 THR A O 1
ATOM 692 N N . ALA A 1 91 ? -24.449 7.778 7.156 1.00 88.06 91 ALA A N 1
ATOM 693 C CA . ALA A 1 91 ? -24.655 6.957 8.341 1.00 88.06 91 ALA A CA 1
ATOM 694 C C . ALA A 1 91 ? -24.315 7.741 9.621 1.00 88.06 91 ALA A C 1
ATOM 696 O O . ALA A 1 91 ? -23.425 8.595 9.632 1.00 88.06 91 ALA A O 1
ATOM 697 N N . GLU A 1 92 ? -25.026 7.430 10.707 1.00 84.94 92 GLU A N 1
ATOM 698 C CA . GLU A 1 92 ? -24.735 7.968 12.044 1.00 84.94 92 GLU A CA 1
ATOM 699 C C . GLU A 1 92 ? -23.354 7.506 12.538 1.00 84.94 92 GLU A C 1
ATOM 701 O O . GLU A 1 92 ? -22.603 8.285 13.122 1.00 84.94 92 GLU A O 1
ATOM 706 N N . HIS A 1 93 ? -22.994 6.261 12.212 1.00 88.62 93 HIS A N 1
ATOM 707 C CA . HIS A 1 93 ? -21.666 5.675 12.403 1.00 88.62 93 HIS A CA 1
ATOM 708 C C . HIS A 1 93 ? -21.100 5.276 11.037 1.00 88.62 93 HIS A C 1
ATOM 710 O O . HIS A 1 93 ? -21.296 4.140 10.592 1.00 88.62 93 HIS A O 1
ATOM 716 N N . PRO A 1 94 ? -20.512 6.235 10.294 1.00 94.19 94 PRO A N 1
ATOM 717 C CA . PRO A 1 94 ? -19.939 5.951 8.993 1.00 94.19 94 PRO A CA 1
ATOM 718 C C . PRO A 1 94 ? -18.583 5.271 9.170 1.00 94.19 94 PRO A C 1
ATOM 720 O O . PRO A 1 94 ? -17.815 5.625 10.058 1.00 94.19 94 PRO A O 1
ATOM 723 N N . VAL A 1 95 ? -18.249 4.339 8.279 1.00 96.94 95 VAL A N 1
ATOM 724 C CA . VAL A 1 95 ? -16.912 3.734 8.287 1.00 96.94 95 VAL A CA 1
ATOM 725 C C . VAL A 1 95 ? -15.887 4.788 7.872 1.00 96.94 95 VAL A C 1
ATOM 727 O O . VAL A 1 95 ? -15.956 5.334 6.762 1.00 96.94 95 VAL A O 1
ATOM 730 N N . LEU A 1 96 ? -14.930 5.042 8.760 1.00 98.44 96 LEU A N 1
ATOM 731 C CA . LEU A 1 96 ? -13.839 5.984 8.575 1.00 98.44 96 LEU A CA 1
ATOM 732 C C . LEU A 1 96 ? -12.667 5.313 7.860 1.00 98.44 96 LEU A C 1
ATOM 734 O O . LEU A 1 96 ? -12.288 4.174 8.149 1.00 98.44 96 LEU A O 1
ATOM 738 N N . ILE A 1 97 ? -12.086 6.064 6.929 1.00 98.56 97 ILE A N 1
ATOM 739 C CA . ILE A 1 97 ? -10.875 5.707 6.203 1.00 98.56 97 ILE A CA 1
ATOM 740 C C . ILE A 1 97 ? -9.727 6.517 6.786 1.00 98.56 97 ILE A C 1
ATOM 742 O O . ILE A 1 97 ? -9.796 7.743 6.789 1.00 98.56 97 ILE A O 1
ATOM 746 N N . MET A 1 98 ? -8.666 5.843 7.215 1.00 98.19 98 MET A N 1
ATOM 747 C CA . MET A 1 98 ? -7.378 6.437 7.552 1.00 98.19 98 MET A CA 1
ATOM 748 C C . MET A 1 98 ? -6.456 6.380 6.328 1.00 98.19 98 MET A C 1
ATOM 750 O O . MET A 1 98 ? -5.852 5.355 6.019 1.00 98.19 98 MET A O 1
ATOM 754 N N . ALA A 1 99 ? -6.355 7.489 5.605 1.00 96.75 99 ALA A N 1
ATOM 755 C CA . ALA A 1 99 ? -5.481 7.644 4.454 1.00 96.75 99 ALA A CA 1
ATOM 756 C C . ALA A 1 99 ? -4.126 8.235 4.865 1.00 96.75 99 ALA A C 1
ATOM 758 O O . ALA A 1 99 ? -4.027 9.383 5.293 1.00 96.75 99 ALA A O 1
ATOM 759 N N . GLN A 1 100 ? -3.064 7.460 4.677 1.00 94.25 100 GLN A N 1
ATOM 760 C CA . GLN A 1 100 ? -1.689 7.927 4.696 1.00 94.25 100 GLN A CA 1
ATOM 761 C C . GLN A 1 100 ? -1.404 8.666 3.377 1.00 94.25 100 GLN A C 1
ATOM 763 O O . GLN A 1 100 ? -1.124 8.051 2.340 1.00 94.25 100 GLN A O 1
ATOM 768 N N . SER A 1 101 ? -1.515 9.997 3.408 1.00 87.69 101 SER A N 1
ATOM 769 C CA . SER A 1 101 ? -1.321 10.852 2.238 1.00 87.69 101 SER A CA 1
ATOM 770 C C . SER A 1 101 ? 0.156 11.203 2.062 1.00 87.69 101 SER A C 1
ATOM 772 O O . SER A 1 101 ? 0.684 12.177 2.610 1.00 87.69 101 SER A O 1
ATOM 774 N N . GLY A 1 102 ? 0.832 10.368 1.278 1.00 79.56 102 GLY A N 1
ATOM 775 C CA . GLY A 1 102 ? 2.275 10.396 1.095 1.00 79.56 102 GLY A CA 1
ATOM 776 C C . GLY A 1 102 ? 3.003 9.444 2.042 1.00 79.56 102 GLY A C 1
ATOM 777 O O . GLY A 1 102 ? 2.531 9.092 3.119 1.00 79.56 102 GLY A O 1
ATOM 778 N N . ARG A 1 103 ? 4.189 9.004 1.632 1.00 83.19 103 ARG A N 1
ATOM 779 C CA . ARG A 1 103 ? 5.027 8.073 2.396 1.00 83.19 103 ARG A CA 1
ATOM 780 C C . ARG A 1 103 ? 6.483 8.500 2.431 1.00 83.19 103 ARG A C 1
ATOM 782 O O . ARG A 1 103 ? 6.923 9.322 1.622 1.00 83.19 103 ARG A O 1
ATOM 789 N N . GLU A 1 104 ? 7.193 7.918 3.382 1.00 86.62 104 GLU A N 1
ATOM 790 C CA . GLU A 1 104 ? 8.643 7.970 3.477 1.00 86.62 104 GLU A CA 1
ATOM 791 C C . GLU A 1 104 ? 9.222 6.716 2.825 1.00 86.62 104 GLU A C 1
ATOM 793 O O . GLU A 1 104 ? 8.667 5.629 2.967 1.00 86.62 104 GLU A O 1
ATOM 798 N N . HIS A 1 105 ? 10.328 6.864 2.104 1.00 89.62 105 HIS A N 1
ATOM 799 C CA . HIS A 1 105 ? 10.936 5.769 1.357 1.00 89.62 105 HIS A CA 1
ATOM 800 C C . HIS A 1 105 ? 12.350 5.487 1.835 1.00 89.62 105 HIS A C 1
ATOM 802 O O . HIS A 1 105 ? 13.094 6.394 2.208 1.00 89.62 105 HIS A O 1
ATOM 808 N N . LEU A 1 106 ? 12.761 4.229 1.715 1.00 91.31 106 LEU A N 1
ATOM 809 C CA . LEU A 1 106 ? 14.087 3.774 2.127 1.00 91.31 106 LEU A CA 1
ATOM 810 C C . LEU A 1 106 ? 15.212 4.477 1.354 1.00 91.31 106 LEU A C 1
ATOM 812 O O . LEU A 1 106 ? 16.245 4.795 1.936 1.00 91.31 106 LEU A O 1
ATOM 816 N N . TYR A 1 107 ? 14.991 4.830 0.082 1.00 89.38 107 TYR A N 1
ATOM 817 C CA . TYR A 1 107 ? 15.964 5.593 -0.711 1.00 89.38 107 TYR A CA 1
ATOM 818 C C . TYR A 1 107 ? 16.224 7.015 -0.177 1.00 89.38 107 TYR A C 1
ATOM 820 O O . TYR A 1 107 ? 17.190 7.650 -0.588 1.00 89.38 107 TYR A O 1
ATOM 828 N N . GLN A 1 108 ? 15.384 7.524 0.735 1.00 88.38 108 GLN A N 1
ATOM 829 C CA . GLN A 1 108 ? 15.604 8.784 1.459 1.00 88.38 108 GLN A CA 1
ATOM 830 C C . GLN A 1 108 ? 16.490 8.585 2.707 1.00 88.38 108 GLN A C 1
ATOM 832 O O . GLN A 1 108 ? 16.593 9.479 3.541 1.00 88.38 108 GLN A O 1
ATOM 837 N N . GLY A 1 109 ? 17.082 7.397 2.886 1.00 88.25 109 GLY A N 1
ATOM 838 C CA . GLY A 1 109 ? 17.815 7.015 4.097 1.00 88.25 109 GLY A CA 1
ATOM 839 C C . GLY A 1 109 ? 16.906 6.639 5.272 1.00 88.25 109 GLY A C 1
ATOM 840 O O . GLY A 1 109 ? 17.367 6.543 6.408 1.00 88.25 109 GLY A O 1
ATOM 841 N N . ILE A 1 110 ? 15.609 6.442 5.019 1.00 89.19 110 ILE A N 1
ATOM 842 C CA . ILE A 1 110 ? 14.621 6.132 6.052 1.00 89.19 110 ILE A CA 1
ATOM 843 C C . ILE A 1 110 ? 14.700 4.650 6.403 1.00 89.19 110 ILE A C 1
ATOM 845 O O . ILE A 1 110 ? 14.630 3.782 5.537 1.00 89.19 110 ILE A O 1
ATOM 849 N N . HIS A 1 111 ? 14.820 4.355 7.696 1.00 90.69 111 HIS A N 1
ATOM 850 C CA . HIS A 1 111 ? 14.858 2.979 8.173 1.00 90.69 111 HIS A CA 1
ATOM 851 C C . HIS A 1 111 ? 13.528 2.249 7.881 1.00 90.69 111 HIS A C 1
ATOM 853 O O . HIS A 1 111 ? 12.468 2.843 8.103 1.00 90.69 111 HIS A O 1
ATOM 859 N N . PRO A 1 112 ? 13.539 0.959 7.490 1.00 91.94 112 PRO A N 1
ATOM 860 C CA . PRO A 1 112 ? 12.325 0.200 7.171 1.00 91.94 112 PRO A CA 1
ATOM 861 C C . PRO A 1 112 ? 11.234 0.269 8.249 1.00 91.94 112 PRO A C 1
ATOM 863 O O . PRO A 1 112 ? 10.087 0.571 7.934 1.00 91.94 112 PRO A O 1
ATOM 866 N N . LYS A 1 113 ? 11.595 0.115 9.537 1.00 91.31 113 LYS A N 1
ATOM 867 C CA . LYS A 1 113 ? 10.641 0.252 10.663 1.00 91.31 113 LYS A CA 1
ATOM 868 C C . LYS A 1 113 ? 9.926 1.614 10.703 1.00 91.31 113 LYS A C 1
ATOM 870 O O . LYS A 1 113 ? 8.774 1.664 11.117 1.00 91.31 113 LYS A O 1
ATOM 875 N N . ARG A 1 114 ? 10.593 2.700 10.285 1.00 92.00 114 ARG A N 1
ATOM 876 C CA . ARG A 1 114 ? 10.004 4.049 10.205 1.00 92.00 114 ARG A CA 1
ATOM 877 C C . ARG A 1 114 ? 9.079 4.162 8.996 1.00 92.00 114 ARG A C 1
ATOM 879 O O . ARG A 1 114 ? 7.954 4.625 9.139 1.00 92.00 114 ARG A O 1
ATOM 886 N N . ALA A 1 115 ? 9.522 3.684 7.832 1.00 91.94 115 ALA A N 1
ATOM 887 C CA . ALA A 1 115 ? 8.726 3.726 6.604 1.00 91.94 115 ALA A CA 1
ATOM 888 C C . ALA A 1 115 ? 7.386 2.982 6.744 1.00 91.94 115 ALA A C 1
ATOM 890 O O . ALA A 1 115 ? 6.375 3.424 6.204 1.00 91.94 115 ALA A O 1
ATOM 891 N N . THR A 1 116 ? 7.358 1.893 7.519 1.00 94.31 116 THR A N 1
ATOM 892 C CA . THR A 1 116 ? 6.151 1.091 7.774 1.00 94.31 116 THR A CA 1
ATOM 893 C C . THR A 1 116 ? 5.452 1.414 9.096 1.00 94.31 116 THR A C 1
ATOM 895 O O . THR A 1 116 ? 4.546 0.686 9.494 1.00 94.31 116 THR A O 1
ATOM 898 N N . PHE A 1 117 ? 5.853 2.470 9.809 1.00 95.19 117 PHE A N 1
ATOM 899 C CA . PHE A 1 117 ? 5.341 2.764 11.153 1.00 95.19 117 PHE A CA 1
ATOM 900 C C . PHE A 1 117 ? 3.816 2.948 11.183 1.00 95.19 117 PHE A C 1
ATOM 902 O O . PHE A 1 117 ? 3.136 2.430 12.066 1.00 95.19 117 PHE A O 1
ATOM 909 N N . TRP A 1 118 ? 3.254 3.615 10.175 1.00 95.38 118 TRP A N 1
ATOM 910 C CA . TRP A 1 118 ? 1.818 3.896 10.106 1.00 95.38 118 TRP A CA 1
ATOM 911 C C . TRP A 1 118 ? 0.951 2.640 9.992 1.00 95.38 118 TRP A C 1
ATOM 913 O O . TRP A 1 118 ? -0.187 2.651 10.451 1.00 95.38 118 TRP A O 1
ATOM 923 N N . LEU A 1 119 ? 1.491 1.541 9.457 1.00 97.38 119 LEU A N 1
ATOM 924 C CA . LEU A 1 119 ? 0.791 0.255 9.428 1.00 97.38 119 LEU A CA 1
ATOM 925 C C . LEU A 1 119 ? 0.606 -0.325 10.830 1.00 97.38 119 LEU A C 1
ATOM 927 O O . LEU A 1 119 ? -0.442 -0.895 11.108 1.00 97.38 119 LEU A O 1
ATOM 931 N N . ARG A 1 120 ? 1.578 -0.131 11.728 1.00 97.06 120 ARG A N 1
ATOM 932 C CA . ARG A 1 120 ? 1.474 -0.540 13.138 1.00 97.06 120 ARG A CA 1
ATOM 933 C C . ARG A 1 120 ? 0.450 0.301 13.895 1.00 97.06 120 ARG A C 1
ATOM 935 O O . ARG A 1 120 ? -0.318 -0.233 14.685 1.00 97.06 120 ARG A O 1
ATOM 942 N N . VAL A 1 121 ? 0.370 1.597 13.586 1.00 98.00 121 VAL A N 1
ATOM 943 C CA . VAL A 1 121 ? -0.695 2.476 14.100 1.00 98.00 121 VAL A CA 1
ATOM 944 C C . VAL A 1 121 ? -2.067 1.992 13.617 1.00 98.00 121 VAL A C 1
ATOM 946 O O . VAL A 1 121 ? -2.967 1.786 14.423 1.00 98.00 121 VAL A O 1
ATOM 949 N N . MET A 1 122 ? -2.224 1.727 12.315 1.00 98.50 122 MET A N 1
ATOM 950 C CA . MET A 1 122 ? -3.459 1.155 11.758 1.00 98.50 122 MET A CA 1
ATOM 951 C C . MET A 1 122 ? -3.803 -0.210 12.378 1.00 98.50 122 MET A C 1
ATOM 953 O O . MET A 1 122 ? -4.976 -0.505 12.597 1.00 98.50 122 MET A O 1
ATOM 957 N N . GLN A 1 123 ? -2.794 -1.028 12.682 1.00 98.25 123 GLN A N 1
ATOM 958 C CA . GLN A 1 123 ? -2.967 -2.328 13.319 1.00 98.25 123 GLN A CA 1
ATOM 959 C C . GLN A 1 123 ? -3.518 -2.204 14.743 1.00 98.25 123 GLN A C 1
ATOM 961 O O . GLN A 1 123 ? -4.495 -2.874 15.070 1.00 98.25 123 GLN A O 1
ATOM 966 N N . LEU A 1 124 ? -2.945 -1.326 15.573 1.00 98.12 124 LEU A N 1
ATOM 967 C CA . LEU A 1 124 ? -3.443 -1.079 16.932 1.00 98.12 124 LEU A CA 1
ATOM 968 C C . LEU A 1 124 ? -4.843 -0.450 16.942 1.00 98.12 124 LEU A C 1
ATOM 970 O O . LEU A 1 124 ? -5.627 -0.732 17.843 1.00 98.12 124 LEU A O 1
ATOM 974 N N . LEU A 1 125 ? -5.180 0.345 15.922 1.00 98.31 125 LEU A N 1
ATOM 975 C CA . LEU A 1 125 ? -6.530 0.884 15.717 1.00 98.31 125 LEU A CA 1
ATOM 976 C C . LEU A 1 125 ? -7.536 -0.161 15.194 1.00 98.31 125 LEU A C 1
ATOM 978 O O . LEU A 1 125 ? -8.714 0.153 15.051 1.00 98.31 125 LEU A O 1
ATOM 982 N N . GLY A 1 126 ? -7.106 -1.393 14.897 1.00 97.31 126 GLY A N 1
ATOM 983 C CA . GLY A 1 126 ? -7.995 -2.469 14.449 1.00 97.31 126 GLY A CA 1
ATOM 984 C C . GLY A 1 126 ? -8.494 -2.315 13.009 1.00 97.31 126 GLY A C 1
ATOM 985 O O . GLY A 1 126 ? -9.573 -2.810 12.670 1.00 97.31 126 GLY A O 1
ATOM 986 N N . VAL A 1 127 ? -7.728 -1.638 12.143 1.00 98.50 127 VAL A N 1
ATOM 987 C CA . VAL A 1 127 ? -8.080 -1.471 10.727 1.00 98.50 127 VAL A CA 1
ATOM 988 C C . VAL A 1 127 ? -8.248 -2.835 10.058 1.00 98.50 127 VAL A C 1
ATOM 990 O O . VAL A 1 127 ? -7.383 -3.707 10.116 1.00 98.50 127 VAL A O 1
ATOM 993 N N . LYS A 1 128 ? -9.372 -3.012 9.365 1.00 98.06 128 LYS A N 1
ATOM 994 C CA . LYS A 1 128 ? -9.810 -4.303 8.824 1.00 98.06 128 LYS A CA 1
ATOM 995 C C . LYS A 1 128 ? -9.462 -4.501 7.354 1.00 98.06 128 LYS A C 1
ATOM 997 O O . LYS A 1 128 ? -9.217 -5.627 6.936 1.00 98.06 128 LYS A O 1
ATOM 1002 N N . VAL A 1 129 ? -9.452 -3.420 6.575 1.00 98.56 129 VAL A N 1
ATOM 1003 C CA . VAL A 1 129 ? -9.152 -3.430 5.134 1.00 98.56 129 VAL A CA 1
ATOM 1004 C C . VAL A 1 129 ? -8.008 -2.467 4.846 1.00 98.56 129 VAL A C 1
ATOM 1006 O O . VAL A 1 129 ? -8.012 -1.353 5.364 1.00 98.56 129 VAL A O 1
ATOM 1009 N N . LEU A 1 130 ? -7.067 -2.863 3.990 1.00 98.62 130 LEU A N 1
ATOM 1010 C CA . LEU A 1 130 ? -5.953 -2.021 3.550 1.00 98.62 130 LEU A CA 1
ATOM 1011 C C . LEU A 1 130 ? -5.898 -1.923 2.021 1.00 98.62 130 LEU A C 1
ATOM 1013 O O . LEU A 1 130 ? -5.869 -2.935 1.321 1.00 98.62 130 LEU A O 1
ATOM 1017 N N . GLY A 1 131 ? -5.836 -0.699 1.505 1.00 97.94 131 GLY A N 1
ATOM 1018 C CA . GLY A 1 131 ? -5.536 -0.418 0.104 1.00 97.94 131 GLY A CA 1
ATOM 1019 C C . GLY A 1 131 ? -4.195 0.294 -0.037 1.00 97.94 131 GLY A C 1
ATOM 1020 O O . GLY A 1 131 ? -3.990 1.347 0.558 1.00 97.94 131 GLY A O 1
ATOM 1021 N N . GLY A 1 132 ? -3.283 -0.233 -0.844 1.00 95.94 132 GLY A N 1
ATOM 1022 C CA . GLY A 1 132 ? -2.018 0.421 -1.170 1.00 95.94 132 GLY A CA 1
ATOM 1023 C C . GLY A 1 132 ? -1.968 0.871 -2.624 1.00 95.94 132 GLY A C 1
ATOM 1024 O O . GLY A 1 132 ? -2.610 0.294 -3.502 1.00 95.94 132 GLY A O 1
ATOM 1025 N N . SER A 1 133 ? -1.181 1.904 -2.899 1.00 94.75 133 SER A N 1
ATOM 1026 C CA . SER A 1 133 ? -0.907 2.339 -4.268 1.00 94.75 133 SER A CA 1
ATOM 1027 C C . SER A 1 133 ? 0.550 2.716 -4.469 1.00 94.75 133 SER A C 1
ATOM 1029 O O . SER A 1 133 ? 1.223 3.044 -3.503 1.00 94.75 133 SER A O 1
ATOM 1031 N N . THR A 1 134 ? 1.062 2.684 -5.692 1.00 93.75 134 THR A N 1
ATOM 1032 C CA . THR A 1 134 ? 2.435 3.117 -5.994 1.00 93.75 134 THR A CA 1
ATOM 1033 C C . THR A 1 134 ? 2.575 3.500 -7.464 1.00 93.75 134 THR A C 1
ATOM 1035 O O . THR A 1 134 ? 1.793 3.034 -8.286 1.00 93.75 134 THR A O 1
ATOM 1038 N N . ALA A 1 135 ? 3.544 4.346 -7.810 1.00 93.56 135 ALA A N 1
ATOM 1039 C CA . ALA A 1 135 ? 3.907 4.615 -9.201 1.00 93.56 135 ALA A CA 1
ATOM 1040 C C . ALA A 1 135 ? 5.022 3.654 -9.638 1.00 93.56 135 ALA A C 1
ATOM 1042 O O . ALA A 1 135 ? 5.904 3.320 -8.846 1.00 93.56 135 ALA A O 1
ATOM 1043 N N . THR A 1 136 ? 4.967 3.188 -10.885 1.00 96.00 136 THR A N 1
ATOM 1044 C CA . THR A 1 136 ? 5.839 2.114 -11.381 1.00 96.00 136 THR A CA 1
ATOM 1045 C C . THR A 1 136 ? 6.220 2.280 -12.843 1.00 96.00 136 THR A C 1
ATOM 1047 O O . THR A 1 136 ? 5.429 2.770 -13.653 1.00 96.00 136 THR A O 1
ATOM 1050 N N . GLY A 1 137 ? 7.400 1.768 -13.182 1.00 96.69 137 GLY A N 1
ATOM 1051 C CA . GLY A 1 137 ? 7.809 1.520 -14.557 1.00 96.69 137 GLY A CA 1
ATOM 1052 C C . GLY A 1 137 ? 7.288 0.171 -15.057 1.00 96.69 137 GLY A C 1
ATOM 1053 O O . GLY A 1 137 ? 7.165 -0.802 -14.309 1.00 96.69 137 GLY A O 1
ATOM 1054 N N . VAL A 1 138 ? 6.986 0.085 -16.348 1.00 97.56 138 VAL A N 1
ATOM 1055 C CA . VAL A 1 138 ? 6.543 -1.148 -17.006 1.00 97.56 138 VAL A CA 1
ATOM 1056 C C . VAL A 1 138 ? 7.746 -1.999 -17.388 1.00 97.56 138 VAL A C 1
ATOM 1058 O O . VAL A 1 138 ? 8.579 -1.574 -18.188 1.00 97.56 138 VAL A O 1
ATOM 1061 N N . VAL A 1 139 ? 7.795 -3.231 -16.877 1.00 97.50 139 VAL A N 1
ATOM 1062 C CA . VAL A 1 139 ? 8.812 -4.222 -17.257 1.00 97.50 139 VAL A CA 1
ATOM 1063 C C . VAL A 1 139 ? 8.381 -4.965 -18.520 1.00 97.50 139 VAL A C 1
ATOM 1065 O O . VAL A 1 139 ? 9.214 -5.203 -19.391 1.00 97.50 139 VAL A O 1
ATOM 1068 N N . THR A 1 140 ? 7.096 -5.301 -18.662 1.00 97.06 140 THR A N 1
ATOM 1069 C CA . THR A 1 140 ? 6.541 -6.044 -19.814 1.00 97.06 140 THR A CA 1
ATOM 1070 C C . THR A 1 140 ? 5.613 -5.158 -20.665 1.00 97.06 140 THR A C 1
ATOM 1072 O O . THR A 1 140 ? 4.393 -5.150 -20.459 1.00 97.06 140 THR A O 1
ATOM 1075 N N . PRO A 1 141 ? 6.154 -4.372 -21.616 1.00 95.38 141 PRO A N 1
ATOM 1076 C CA . PRO A 1 141 ? 5.378 -3.405 -22.400 1.00 95.38 141 PRO A CA 1
ATOM 1077 C C . PRO A 1 141 ? 4.383 -4.051 -23.375 1.00 95.38 141 PRO A C 1
ATOM 1079 O O . PRO A 1 141 ? 3.494 -3.384 -23.898 1.00 95.38 141 PRO A O 1
ATOM 1082 N N . GLU A 1 142 ? 4.491 -5.357 -23.613 1.00 94.56 142 GLU A N 1
ATOM 1083 C CA . GLU A 1 142 ? 3.578 -6.111 -24.469 1.00 94.56 142 GLU A CA 1
ATOM 1084 C C . GLU A 1 142 ? 2.204 -6.324 -23.810 1.00 94.56 142 GLU A C 1
ATOM 1086 O O . GLU A 1 142 ? 1.202 -6.498 -24.508 1.00 94.56 142 GLU A O 1
ATOM 1091 N N . THR A 1 143 ? 2.142 -6.305 -22.474 1.00 96.12 143 THR A N 1
ATOM 1092 C CA . THR A 1 143 ? 0.925 -6.583 -21.690 1.00 96.12 143 THR A CA 1
ATOM 1093 C C . THR A 1 143 ? 0.351 -5.350 -20.992 1.00 96.12 143 THR A C 1
ATOM 1095 O O . THR A 1 143 ? -0.844 -5.323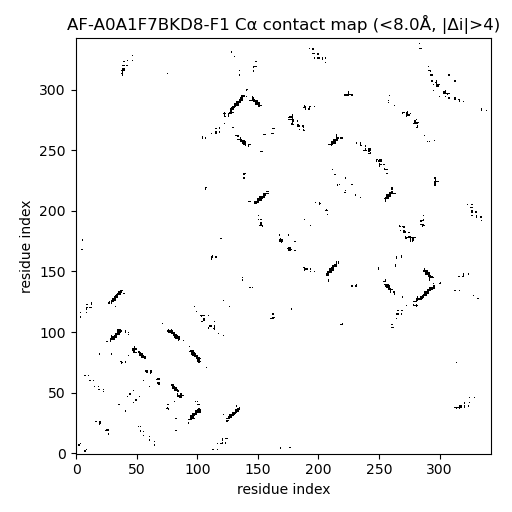 -20.683 1.00 96.12 143 THR A O 1
ATOM 1098 N N . ILE A 1 144 ? 1.150 -4.295 -20.804 1.00 96.94 144 ILE A N 1
ATOM 1099 C CA . ILE A 1 144 ? 0.754 -3.072 -20.094 1.00 96.94 144 ILE A CA 1
ATOM 1100 C C . ILE A 1 144 ? 0.941 -1.856 -21.002 1.00 96.94 144 ILE A C 1
ATOM 1102 O O . ILE A 1 144 ? 2.007 -1.651 -21.575 1.00 96.94 144 ILE A O 1
ATOM 1106 N N . ARG A 1 145 ? -0.097 -1.018 -21.111 1.00 92.75 145 ARG A N 1
ATOM 1107 C CA . ARG A 1 145 ? -0.015 0.277 -21.802 1.00 92.75 145 ARG A CA 1
ATOM 1108 C C . ARG A 1 145 ? 0.275 1.383 -20.800 1.00 92.75 145 ARG A C 1
ATOM 1110 O O . ARG A 1 145 ? -0.225 1.338 -19.689 1.00 92.75 145 ARG A O 1
ATOM 1117 N N . VAL A 1 146 ? 1.020 2.403 -21.201 1.00 94.06 146 VAL A N 1
ATOM 1118 C CA . VAL A 1 146 ? 1.276 3.566 -20.345 1.00 94.06 146 VAL A CA 1
ATOM 1119 C C . VAL A 1 146 ? 0.358 4.740 -20.736 1.00 94.06 146 VAL A C 1
ATOM 1121 O O . VAL A 1 146 ? 0.322 5.081 -21.920 1.00 94.06 146 VAL A O 1
ATOM 1124 N N . PRO A 1 147 ? -0.340 5.401 -19.789 1.00 96.00 147 PRO A N 1
ATOM 1125 C CA . PRO A 1 147 ? -0.517 5.000 -18.395 1.00 96.00 147 PRO A CA 1
ATOM 1126 C C . PRO A 1 147 ? -1.630 3.945 -18.223 1.00 96.00 147 PRO A C 1
ATOM 1128 O O . PRO A 1 147 ? -2.636 3.976 -18.936 1.00 96.00 147 PRO A O 1
ATOM 1131 N N . GLN A 1 148 ? -1.489 3.030 -17.258 1.00 97.62 148 GLN A N 1
ATOM 1132 C CA . GLN A 1 148 ? -2.519 2.032 -16.918 1.00 97.62 148 GLN A CA 1
ATOM 1133 C C . GLN A 1 148 ? -2.433 1.623 -15.441 1.00 97.62 148 GLN A C 1
ATOM 1135 O O . GLN A 1 148 ? -1.364 1.651 -14.840 1.00 97.62 148 GLN A O 1
ATOM 1140 N N . ILE A 1 149 ? -3.566 1.225 -14.853 1.00 98.12 149 ILE A N 1
ATOM 1141 C CA . ILE A 1 149 ? -3.603 0.653 -13.502 1.00 98.12 149 ILE A CA 1
ATOM 1142 C C . ILE A 1 149 ? -3.295 -0.847 -13.583 1.00 98.12 149 ILE A C 1
ATOM 1144 O O . ILE A 1 149 ? -3.883 -1.573 -14.395 1.00 98.12 149 ILE A O 1
ATOM 1148 N N . VAL A 1 150 ? -2.397 -1.307 -12.719 1.00 98.50 150 VAL A N 1
ATOM 1149 C CA . VAL A 1 150 ? -2.010 -2.708 -12.552 1.00 98.50 150 VAL A CA 1
ATOM 1150 C C . VAL A 1 150 ? -2.351 -3.142 -11.127 1.00 98.50 150 VAL A C 1
ATOM 1152 O O . VAL A 1 150 ? -1.874 -2.556 -10.162 1.00 98.50 150 VAL A O 1
ATOM 1155 N N . LEU A 1 151 ? -3.189 -4.163 -10.981 1.00 98.44 151 LEU A N 1
ATOM 1156 C CA . LEU A 1 151 ? -3.414 -4.854 -9.716 1.00 98.44 151 LEU A CA 1
ATOM 1157 C C . LEU A 1 151 ? -2.217 -5.762 -9.427 1.00 98.44 151 LEU A C 1
ATOM 1159 O O . LEU A 1 151 ? -1.894 -6.639 -10.229 1.00 98.44 151 LEU A O 1
ATOM 1163 N N . ILE A 1 152 ? -1.566 -5.557 -8.288 1.00 98.12 152 ILE A N 1
ATOM 1164 C CA . ILE A 1 152 ? -0.446 -6.394 -7.861 1.00 98.12 152 ILE A CA 1
ATOM 1165 C C . ILE A 1 152 ? -1.015 -7.683 -7.258 1.00 98.12 152 ILE A C 1
ATOM 1167 O O . ILE A 1 152 ? -1.853 -7.629 -6.356 1.00 98.12 152 ILE A O 1
ATOM 1171 N N . HIS A 1 153 ? -0.584 -8.838 -7.769 1.00 96.25 153 HIS A N 1
ATOM 1172 C CA . HIS A 1 153 ? -1.003 -10.155 -7.255 1.00 96.25 153 HIS A CA 1
ATOM 1173 C C . HIS A 1 153 ? 0.124 -10.969 -6.615 1.00 96.25 153 HIS A C 1
ATOM 1175 O O . HIS A 1 153 ? -0.104 -12.049 -6.071 1.00 96.25 153 HIS A O 1
ATOM 1181 N N . SER A 1 154 ? 1.347 -10.485 -6.750 1.00 95.50 154 SER A N 1
ATOM 1182 C CA . SER A 1 154 ? 2.559 -11.032 -6.158 1.00 95.50 154 SER A CA 1
ATOM 1183 C C . SER A 1 154 ? 3.640 -9.982 -6.304 1.00 95.50 154 SER A C 1
ATOM 1185 O O . SER A 1 154 ? 3.573 -9.163 -7.229 1.00 95.50 154 SER A O 1
ATOM 1187 N N . ASP A 1 155 ? 4.662 -10.060 -5.474 1.00 95.25 155 ASP A N 1
ATOM 1188 C CA . ASP A 1 155 ? 5.879 -9.305 -5.670 1.00 95.25 155 ASP A CA 1
ATOM 1189 C C . ASP A 1 155 ? 7.129 -10.185 -5.623 1.00 95.25 155 ASP A C 1
ATOM 1191 O O . ASP A 1 155 ? 7.100 -11.381 -5.324 1.00 95.25 155 ASP A O 1
ATOM 1195 N N . ASN A 1 156 ? 8.237 -9.586 -6.037 1.00 93.19 156 ASN A N 1
ATOM 1196 C CA . ASN A 1 156 ? 9.565 -10.121 -5.858 1.00 93.19 156 ASN A CA 1
ATOM 1197 C C . ASN A 1 156 ? 10.451 -9.031 -5.268 1.00 93.19 156 ASN A C 1
ATOM 1199 O O . ASN A 1 156 ? 10.534 -7.915 -5.793 1.00 93.19 156 ASN A O 1
ATOM 1203 N N . ASP A 1 157 ? 11.118 -9.400 -4.186 1.00 86.44 157 ASP A N 1
ATOM 1204 C CA . ASP A 1 157 ? 11.985 -8.520 -3.441 1.00 86.44 157 ASP A CA 1
ATOM 1205 C C . ASP A 1 157 ? 13.212 -9.283 -2.956 1.00 86.44 157 ASP A C 1
ATOM 1207 O O . ASP A 1 157 ? 13.110 -10.227 -2.176 1.00 86.44 157 ASP A O 1
ATOM 1211 N N . ASP A 1 158 ? 14.370 -8.877 -3.464 1.00 75.38 158 ASP A N 1
ATOM 1212 C CA . ASP A 1 158 ? 15.672 -9.465 -3.143 1.00 75.38 158 ASP A CA 1
ATOM 1213 C C . ASP A 1 158 ? 16.598 -8.424 -2.494 1.00 75.38 158 ASP A C 1
ATOM 1215 O O . ASP A 1 158 ? 17.821 -8.439 -2.644 1.00 75.38 158 ASP A O 1
ATOM 1219 N N . ILE A 1 159 ? 16.006 -7.442 -1.813 1.00 74.88 159 ILE A N 1
ATOM 1220 C CA . ILE A 1 159 ? 16.741 -6.379 -1.138 1.00 74.88 159 ILE A CA 1
ATOM 1221 C C . ILE A 1 159 ? 16.633 -6.632 0.372 1.00 74.88 159 ILE A C 1
ATOM 1223 O O . ILE A 1 159 ? 15.551 -6.737 0.945 1.00 74.88 159 ILE A O 1
ATOM 1227 N N . GLY A 1 160 ? 17.786 -6.779 1.028 1.00 77.88 160 GLY A N 1
ATOM 1228 C CA . GLY A 1 160 ? 17.922 -7.236 2.419 1.00 77.88 160 GLY A CA 1
ATOM 1229 C C . GLY A 1 160 ? 17.513 -6.232 3.507 1.00 77.88 160 GLY A C 1
ATOM 1230 O O . GLY A 1 160 ? 18.188 -6.148 4.529 1.00 77.88 160 GLY A O 1
ATOM 1231 N N . ASP A 1 161 ? 16.445 -5.462 3.303 1.00 86.88 161 ASP A N 1
ATOM 1232 C CA . ASP A 1 161 ? 15.969 -4.392 4.195 1.00 86.88 161 ASP A CA 1
ATOM 1233 C C . ASP A 1 161 ? 14.536 -4.648 4.727 1.00 86.88 161 ASP A C 1
ATOM 1235 O O . ASP A 1 161 ? 13.786 -3.724 5.040 1.00 86.88 161 ASP A O 1
ATOM 1239 N N . ASN A 1 162 ? 14.162 -5.924 4.875 1.00 91.25 162 ASN A N 1
ATOM 1240 C CA . ASN A 1 162 ? 12.860 -6.337 5.401 1.00 91.25 162 ASN A CA 1
ATOM 1241 C C . ASN A 1 162 ? 12.578 -5.695 6.790 1.00 91.25 162 ASN A C 1
ATOM 1243 O O . ASN A 1 162 ? 13.393 -5.837 7.709 1.00 91.25 162 ASN A O 1
ATOM 1247 N N . PRO A 1 163 ? 11.419 -5.027 6.991 1.00 92.44 163 PRO A N 1
ATOM 1248 C CA . PRO A 1 163 ? 11.083 -4.303 8.227 1.00 92.44 163 PRO A CA 1
ATOM 1249 C C . PRO A 1 163 ? 10.921 -5.184 9.476 1.00 92.44 163 PRO A C 1
ATOM 1251 O O . PRO A 1 163 ? 10.860 -4.651 10.590 1.00 92.44 163 PRO A O 1
ATOM 1254 N N . LEU A 1 164 ? 10.870 -6.508 9.305 1.00 93.25 164 LEU A N 1
ATOM 1255 C CA . LEU A 1 164 ? 10.824 -7.507 10.376 1.00 93.25 164 LEU A CA 1
ATOM 1256 C C . LEU A 1 164 ? 12.226 -7.967 10.824 1.00 93.25 164 LEU A C 1
ATOM 1258 O O . LEU A 1 164 ? 12.365 -8.702 11.802 1.00 93.25 164 LEU A O 1
ATOM 1262 N N . ILE A 1 165 ? 13.296 -7.534 10.144 1.00 92.00 165 ILE A N 1
ATOM 1263 C CA . ILE A 1 165 ? 14.672 -7.809 10.577 1.00 92.00 165 ILE A CA 1
ATOM 1264 C C . ILE A 1 165 ? 14.937 -7.143 11.935 1.00 92.00 165 ILE A C 1
ATOM 1266 O O . ILE A 1 165 ? 14.616 -5.977 12.174 1.00 92.00 165 ILE A O 1
ATOM 1270 N N . GLY A 1 166 ? 15.594 -7.892 12.822 1.00 89.44 166 GLY A N 1
ATOM 1271 C CA . GLY A 1 166 ? 15.985 -7.445 14.158 1.00 89.44 166 GLY A CA 1
ATOM 1272 C C . GLY A 1 166 ? 15.169 -8.101 15.268 1.00 89.44 166 GLY A C 1
ATOM 1273 O O . GLY A 1 166 ? 14.583 -9.172 15.081 1.00 89.44 166 GLY A O 1
ATOM 1274 N N . HIS A 1 167 ? 15.191 -7.480 16.447 1.00 88.25 167 HIS A N 1
ATOM 1275 C CA . HIS A 1 167 ? 14.412 -7.923 17.600 1.00 88.25 167 HIS A CA 1
ATOM 1276 C C . HIS A 1 167 ? 12.927 -7.645 17.374 1.00 88.25 167 HIS A C 1
ATOM 1278 O O . HIS A 1 167 ? 12.555 -6.551 16.933 1.00 88.25 167 HIS A O 1
ATOM 1284 N N . HIS A 1 168 ? 12.117 -8.656 17.671 1.00 89.00 168 HIS A N 1
ATOM 1285 C CA . HIS A 1 168 ? 10.678 -8.514 17.791 1.00 89.00 168 HIS A CA 1
ATOM 1286 C C . HIS A 1 168 ? 10.321 -8.091 19.208 1.00 89.00 168 HIS A C 1
ATOM 1288 O O . HIS A 1 168 ? 11.055 -8.365 20.161 1.00 89.00 168 HIS A O 1
ATOM 1294 N N . GLU A 1 169 ? 9.202 -7.398 19.315 1.00 88.62 169 GLU A N 1
ATOM 1295 C CA . GLU A 1 169 ? 8.716 -6.866 20.572 1.00 88.62 169 GLU A CA 1
ATOM 1296 C C . GLU A 1 169 ? 7.802 -7.910 21.184 1.00 88.62 169 GLU A C 1
ATOM 1298 O O . GLU A 1 169 ? 6.768 -8.256 20.614 1.00 88.62 169 GLU A O 1
ATOM 1303 N N . ILE A 1 170 ? 8.250 -8.457 22.307 1.00 88.75 170 ILE A N 1
ATOM 1304 C CA . ILE A 1 170 ? 7.577 -9.539 23.010 1.00 88.75 170 ILE A CA 1
ATOM 1305 C C . ILE A 1 170 ? 6.957 -9.006 24.295 1.00 88.75 170 ILE A C 1
ATOM 1307 O O . ILE A 1 170 ? 7.535 -8.141 24.955 1.00 88.75 170 ILE A O 1
ATOM 1311 N N . ASP A 1 171 ? 5.792 -9.521 24.662 1.00 84.56 171 ASP A N 1
ATOM 1312 C CA . ASP A 1 171 ? 5.175 -9.202 25.941 1.00 84.56 171 ASP A CA 1
ATOM 1313 C C . ASP A 1 171 ? 5.729 -10.051 27.097 1.00 84.56 171 ASP A C 1
ATOM 1315 O O . ASP A 1 171 ? 6.664 -10.841 26.944 1.00 84.56 171 ASP A O 1
ATOM 1319 N N . GLY A 1 172 ? 5.154 -9.875 28.292 1.00 82.00 172 GLY A N 1
ATOM 1320 C CA . GLY A 1 172 ? 5.575 -10.584 29.504 1.00 82.00 172 GLY A CA 1
ATOM 1321 C C . GLY A 1 172 ? 5.429 -12.110 29.448 1.00 82.00 172 GLY A C 1
ATOM 1322 O O . GLY A 1 172 ? 6.013 -12.787 30.293 1.00 82.00 172 GLY A O 1
ATOM 1323 N N . ASN A 1 173 ? 4.700 -12.650 28.466 1.00 83.00 173 ASN A N 1
ATOM 1324 C CA . ASN A 1 173 ? 4.549 -14.087 28.233 1.00 83.00 173 ASN A CA 1
ATOM 1325 C C . ASN A 1 173 ? 5.503 -14.608 27.143 1.00 83.00 173 ASN A C 1
ATOM 1327 O O . ASN A 1 173 ? 5.532 -15.808 26.877 1.00 83.00 173 ASN A O 1
ATOM 1331 N N . GLY A 1 174 ? 6.308 -13.730 26.535 1.00 82.69 174 GLY A N 1
ATOM 1332 C CA . GLY A 1 174 ? 7.198 -14.071 25.427 1.00 82.69 174 GLY A CA 1
ATOM 1333 C C . GLY A 1 174 ? 6.497 -14.131 24.068 1.00 82.69 174 GLY A C 1
ATOM 1334 O O . GLY A 1 174 ? 7.086 -14.645 23.116 1.00 82.69 174 GLY A O 1
ATOM 1335 N N . GLU A 1 175 ? 5.269 -13.619 23.968 1.00 83.81 175 GLU A N 1
ATOM 1336 C CA . GLU A 1 175 ? 4.491 -13.576 22.729 1.00 83.81 175 GLU A CA 1
ATOM 1337 C C . GLU A 1 175 ? 4.741 -12.275 21.970 1.00 83.81 175 GLU A C 1
ATOM 1339 O O . GLU A 1 175 ? 4.905 -11.212 22.565 1.00 83.81 175 GLU A O 1
ATOM 1344 N N . ASP A 1 176 ? 4.768 -12.355 20.643 1.00 90.19 176 ASP A N 1
ATOM 1345 C CA . ASP A 1 176 ? 5.009 -11.207 19.774 1.00 90.19 176 ASP A CA 1
ATOM 1346 C C . ASP A 1 176 ? 3.808 -10.256 19.726 1.00 90.19 176 ASP A C 1
ATOM 1348 O O . ASP A 1 176 ? 2.673 -10.679 19.499 1.00 90.19 176 ASP A O 1
ATOM 1352 N N . LEU A 1 177 ? 4.060 -8.958 19.885 1.00 92.81 177 LEU A N 1
ATOM 1353 C CA . LEU A 1 177 ? 3.019 -7.933 19.850 1.00 92.81 177 LEU A CA 1
ATOM 1354 C C . LEU A 1 177 ? 2.447 -7.719 18.440 1.00 92.81 177 LEU A C 1
ATOM 1356 O O . LEU A 1 177 ? 1.263 -7.422 18.288 1.00 92.81 177 LEU A O 1
ATOM 1360 N N . TRP A 1 178 ? 3.258 -7.876 17.396 1.00 95.00 178 TRP A N 1
ATOM 1361 C CA . TRP A 1 178 ? 2.911 -7.459 16.036 1.00 95.00 178 TRP A CA 1
ATOM 1362 C C . TRP A 1 178 ? 2.472 -8.612 15.138 1.00 95.00 178 TRP A C 1
ATOM 1364 O O . TRP A 1 178 ? 1.650 -8.408 14.247 1.00 95.00 178 TRP A O 1
ATOM 1374 N N . GLY A 1 179 ? 2.969 -9.822 15.379 1.00 94.88 179 GLY A N 1
ATOM 1375 C CA . GLY A 1 179 ? 2.637 -11.021 14.607 1.00 94.88 179 GLY A CA 1
ATOM 1376 C C . GLY A 1 179 ? 3.700 -12.107 14.759 1.00 94.88 179 GLY A C 1
ATOM 1377 O O . GLY A 1 179 ? 4.720 -11.874 15.391 1.00 94.88 179 GLY A O 1
ATOM 1378 N N . PRO A 1 180 ? 3.556 -13.293 14.156 1.00 94.88 180 PRO A N 1
ATOM 1379 C CA . PRO A 1 180 ? 4.499 -14.387 14.370 1.00 94.88 180 PRO A CA 1
ATOM 1380 C C . PRO A 1 180 ? 5.931 -14.002 13.981 1.00 94.88 180 PRO A C 1
ATOM 1382 O O . PRO A 1 180 ? 6.158 -13.233 13.047 1.00 94.88 180 PRO A O 1
ATOM 1385 N N . ARG A 1 181 ? 6.922 -14.607 14.648 1.00 92.69 181 ARG A N 1
ATOM 1386 C CA . ARG A 1 181 ? 8.343 -14.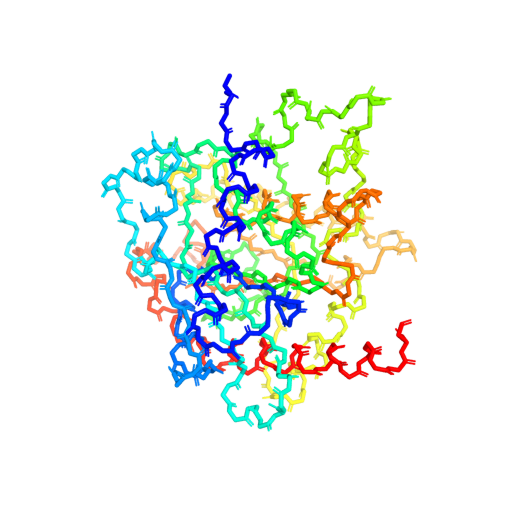386 14.335 1.00 92.69 181 ARG A CA 1
ATOM 1387 C C . ARG A 1 181 ? 8.695 -14.713 12.879 1.00 92.69 181 ARG A C 1
ATOM 1389 O O . ARG A 1 181 ? 9.563 -14.069 12.297 1.00 92.69 181 ARG A O 1
ATOM 1396 N N . PHE A 1 182 ? 8.028 -15.714 12.311 1.00 94.38 182 PHE A N 1
ATOM 1397 C CA . PHE A 1 182 ? 8.241 -16.192 10.948 1.00 94.38 182 PHE A CA 1
ATOM 1398 C C . PHE A 1 182 ? 6.901 -16.214 10.196 1.00 94.38 182 PHE A C 1
ATOM 1400 O O . PHE A 1 182 ? 6.273 -17.272 10.118 1.00 94.38 182 PHE A O 1
ATOM 1407 N N . PRO A 1 183 ? 6.415 -15.064 9.693 1.00 95.19 183 PRO A N 1
ATOM 1408 C CA . PRO A 1 183 ? 5.161 -15.025 8.953 1.00 95.19 183 PRO A CA 1
ATOM 1409 C C . PRO A 1 183 ? 5.298 -15.740 7.609 1.00 95.19 183 PRO A C 1
ATOM 1411 O O . PRO A 1 183 ? 6.324 -15.628 6.935 1.00 95.19 183 PRO A O 1
ATOM 1414 N N . HIS A 1 184 ? 4.241 -16.425 7.178 1.00 94.94 184 HIS A N 1
ATOM 1415 C CA . HIS A 1 184 ? 4.148 -16.853 5.782 1.00 94.94 184 HIS A CA 1
ATOM 1416 C C . HIS A 1 184 ? 3.715 -15.676 4.898 1.00 94.94 184 HIS A C 1
ATOM 1418 O O . HIS A 1 184 ? 2.940 -14.822 5.334 1.00 94.94 184 HIS A O 1
ATOM 1424 N N . LEU A 1 185 ? 4.171 -15.671 3.642 1.00 93.06 185 LEU A N 1
ATOM 1425 C CA . LEU A 1 185 ? 3.897 -14.606 2.665 1.00 93.06 185 LEU A CA 1
ATOM 1426 C C . LEU A 1 185 ? 2.925 -15.027 1.541 1.00 93.06 185 LEU A C 1
ATOM 1428 O O . LEU A 1 185 ? 2.559 -14.237 0.682 1.00 93.06 185 LEU A O 1
ATOM 1432 N N . ASN A 1 186 ? 2.430 -16.271 1.564 1.00 89.50 186 ASN A N 1
ATOM 1433 C CA . ASN A 1 186 ? 1.577 -16.817 0.494 1.00 89.50 186 ASN A CA 1
ATOM 1434 C C . ASN A 1 186 ? 0.276 -16.027 0.234 1.00 89.50 186 ASN A C 1
ATOM 1436 O O . ASN A 1 186 ? -0.287 -16.138 -0.852 1.00 89.50 186 ASN A O 1
ATOM 1440 N N . GLU A 1 187 ? -0.195 -15.245 1.210 1.00 91.31 187 GLU A N 1
ATOM 1441 C CA . GLU A 1 187 ? -1.464 -14.505 1.165 1.00 91.31 187 GLU A CA 1
ATOM 1442 C C . GLU A 1 187 ? -1.280 -12.981 1.264 1.00 91.31 187 GLU A C 1
ATOM 1444 O O . GLU A 1 187 ? -2.216 -12.265 1.618 1.00 91.31 187 GLU A O 1
ATOM 1449 N N . GLU A 1 188 ? -0.094 -12.460 0.927 1.00 93.50 188 GLU A N 1
ATOM 1450 C CA . GLU A 1 188 ? 0.152 -11.006 0.868 1.00 93.50 188 GLU A CA 1
ATOM 1451 C C . GLU A 1 188 ? -0.826 -10.276 -0.062 1.00 93.50 188 GLU A C 1
ATOM 1453 O O . GLU A 1 188 ? -1.235 -9.146 0.212 1.00 93.50 188 GLU A O 1
ATOM 1458 N N . TYR A 1 189 ? -1.248 -10.959 -1.131 1.00 96.44 189 TYR A N 1
ATOM 1459 C CA . TYR A 1 189 ? -2.164 -10.458 -2.154 1.00 96.44 189 TYR A CA 1
ATOM 1460 C C . TYR A 1 189 ? -3.384 -11.398 -2.298 1.00 96.44 189 TYR A C 1
ATOM 1462 O O . TYR A 1 189 ? -3.452 -12.184 -3.256 1.00 96.44 189 TYR A O 1
ATOM 1470 N N . PRO A 1 190 ? -4.349 -11.352 -1.354 1.00 95.69 190 PRO A N 1
ATOM 1471 C CA . PRO A 1 190 ? -5.442 -12.321 -1.261 1.00 95.69 190 PRO A CA 1
ATOM 1472 C C . PRO A 1 190 ? -6.275 -12.417 -2.539 1.00 95.69 190 PRO A C 1
ATOM 1474 O O . PRO A 1 190 ? -6.697 -11.404 -3.102 1.00 95.69 190 PRO A O 1
ATOM 1477 N N . GLU A 1 191 ? -6.555 -13.642 -2.986 1.00 95.06 191 GLU A N 1
ATOM 1478 C CA . GLU A 1 191 ? -7.344 -13.885 -4.198 1.00 95.06 191 GLU A CA 1
ATOM 1479 C C . GLU A 1 191 ? -8.735 -13.257 -4.140 1.00 95.06 191 GLU A C 1
ATOM 1481 O O . GLU A 1 191 ? -9.142 -12.597 -5.099 1.00 95.06 191 GLU A O 1
ATOM 1486 N N . ASP A 1 192 ? -9.429 -13.394 -3.013 1.00 95.06 192 ASP A N 1
ATOM 1487 C CA . ASP A 1 192 ? -10.788 -12.880 -2.854 1.00 95.06 192 ASP A CA 1
ATOM 1488 C C . ASP A 1 192 ? -10.836 -11.361 -3.045 1.00 95.06 192 ASP A C 1
ATOM 1490 O O . ASP A 1 192 ? -11.678 -10.838 -3.783 1.00 95.06 192 ASP A O 1
ATOM 1494 N N . THR A 1 193 ? -9.876 -10.633 -2.461 1.00 96.75 193 THR A N 1
ATOM 1495 C CA . THR A 1 193 ? -9.797 -9.178 -2.636 1.00 96.75 193 THR A CA 1
ATOM 1496 C C . THR A 1 193 ? -9.429 -8.808 -4.074 1.00 96.75 193 THR A C 1
ATOM 1498 O O . THR A 1 193 ? -10.026 -7.888 -4.639 1.00 96.75 193 THR A O 1
ATOM 1501 N N . ARG A 1 194 ? -8.516 -9.549 -4.720 1.00 97.12 194 ARG A N 1
ATOM 1502 C CA . ARG A 1 194 ? -8.206 -9.354 -6.148 1.00 97.12 194 ARG A CA 1
ATOM 1503 C C . ARG A 1 194 ? -9.436 -9.571 -7.032 1.00 97.12 194 ARG A C 1
ATOM 1505 O O . ARG A 1 194 ? -9.645 -8.819 -7.985 1.00 97.12 194 ARG A O 1
ATOM 1512 N N . GLY A 1 195 ? -10.266 -10.564 -6.714 1.00 97.81 195 GLY A N 1
ATOM 1513 C CA . GLY A 1 195 ? -11.547 -10.816 -7.373 1.00 97.81 195 GLY A CA 1
ATOM 1514 C C . GLY A 1 195 ? -12.485 -9.611 -7.289 1.00 97.81 195 GLY A C 1
ATOM 1515 O O . GLY A 1 195 ? -12.989 -9.153 -8.315 1.00 97.81 195 GLY A O 1
ATOM 1516 N N . VAL A 1 196 ? -12.630 -9.024 -6.097 1.00 98.56 196 VAL A N 1
ATOM 1517 C CA . VAL A 1 196 ? -13.439 -7.811 -5.888 1.00 98.56 196 VAL A CA 1
ATOM 1518 C C . VAL A 1 196 ? -12.935 -6.640 -6.731 1.00 98.56 196 VAL A C 1
ATOM 1520 O O . VAL A 1 196 ? -13.732 -5.997 -7.415 1.00 98.56 196 VAL A O 1
ATOM 1523 N N . VAL A 1 197 ? -11.625 -6.381 -6.740 1.00 98.69 197 VAL A N 1
ATOM 1524 C CA . VAL A 1 197 ? -11.038 -5.298 -7.548 1.00 98.69 197 VAL A CA 1
ATOM 1525 C C . VAL A 1 197 ? -11.324 -5.511 -9.039 1.00 98.69 197 VAL A C 1
ATOM 1527 O O . VAL A 1 197 ? -11.726 -4.574 -9.731 1.00 98.69 197 VAL A O 1
ATOM 1530 N N . LYS A 1 198 ? -11.174 -6.743 -9.544 1.00 98.56 198 LYS A N 1
ATOM 1531 C CA . LYS A 1 198 ? -11.471 -7.085 -10.946 1.00 98.56 198 LYS A CA 1
ATOM 1532 C C . LYS A 1 198 ?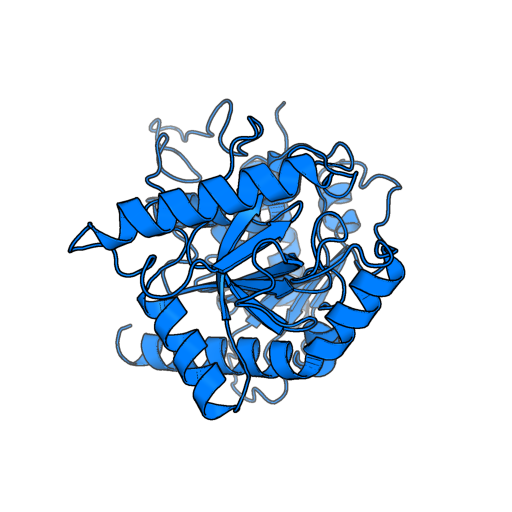 -12.942 -6.881 -11.299 1.00 98.56 198 LYS A C 1
ATOM 1534 O O . LYS A 1 198 ? -13.245 -6.328 -12.359 1.00 98.56 198 LYS A O 1
ATOM 1539 N N . ASP A 1 199 ? -13.851 -7.275 -10.413 1.00 98.62 199 ASP A N 1
ATOM 1540 C CA . ASP A 1 199 ? -15.286 -7.064 -10.600 1.00 98.62 199 ASP A CA 1
ATOM 1541 C C . ASP A 1 199 ? -15.640 -5.578 -10.660 1.00 98.62 199 ASP A C 1
ATOM 1543 O O . ASP A 1 199 ? -16.416 -5.159 -11.522 1.00 98.62 199 ASP A O 1
ATOM 1547 N N . VAL A 1 200 ? -15.060 -4.769 -9.771 1.00 98.69 200 VAL A N 1
ATOM 1548 C CA . VAL A 1 200 ? -15.253 -3.314 -9.761 1.00 98.69 200 VAL A CA 1
ATOM 1549 C C . VAL A 1 200 ? -14.690 -2.694 -11.036 1.00 98.69 200 VAL A C 1
ATOM 1551 O O . VAL A 1 200 ? -15.394 -1.933 -11.697 1.00 98.69 200 VAL A O 1
ATOM 1554 N N . ALA A 1 201 ? -13.474 -3.065 -11.445 1.00 98.62 201 ALA A N 1
ATOM 1555 C CA . ALA A 1 201 ? -12.881 -2.575 -12.687 1.00 98.62 201 ALA A CA 1
ATOM 1556 C C . ALA A 1 201 ? -13.767 -2.884 -13.902 1.00 98.62 201 ALA A C 1
ATOM 1558 O O . ALA A 1 201 ? -14.008 -2.007 -14.730 1.00 98.62 201 ALA A O 1
ATOM 1559 N N . LYS A 1 202 ? -14.325 -4.100 -13.976 1.00 98.56 202 LYS A N 1
ATOM 1560 C CA . LYS A 1 202 ? -15.262 -4.494 -15.034 1.00 98.56 202 LYS A CA 1
ATOM 1561 C C . LYS A 1 202 ? -16.545 -3.657 -15.016 1.00 98.56 202 LYS A C 1
ATOM 1563 O O . LYS A 1 202 ? -16.985 -3.227 -16.079 1.00 98.56 202 LYS A O 1
ATOM 1568 N N . LYS A 1 203 ? -17.140 -3.424 -13.841 1.00 98.44 203 LYS A N 1
ATOM 1569 C CA . LYS A 1 203 ? -18.363 -2.608 -13.684 1.00 98.44 203 LYS A CA 1
ATOM 1570 C C . LYS A 1 203 ? -18.143 -1.152 -14.098 1.00 98.44 203 LYS A C 1
ATOM 1572 O O . LYS A 1 203 ? -19.005 -0.572 -14.745 1.00 98.44 203 LYS A O 1
ATOM 1577 N N . GLU A 1 204 ? -16.985 -0.594 -13.762 1.00 97.94 204 GLU A N 1
ATOM 1578 C CA . GLU A 1 204 ? -16.619 0.797 -14.055 1.00 97.94 204 GLU A CA 1
ATOM 1579 C C . GLU A 1 204 ? -16.025 0.989 -15.466 1.00 97.94 204 GLU A C 1
ATOM 1581 O O . GLU A 1 204 ? -15.714 2.112 -15.860 1.00 97.94 204 GLU A O 1
ATOM 1586 N N . GLY A 1 205 ? -15.843 -0.090 -16.240 1.00 97.88 205 GLY A N 1
ATOM 1587 C CA . GLY A 1 205 ? -15.218 -0.035 -17.566 1.00 97.88 205 GLY A CA 1
ATOM 1588 C C . GLY A 1 205 ? -13.730 0.338 -17.531 1.00 97.88 205 GLY A C 1
ATOM 1589 O O . GLY A 1 205 ? -13.198 0.873 -18.504 1.00 97.88 205 GLY A O 1
ATOM 1590 N N . ILE A 1 206 ? -13.050 0.076 -16.413 1.00 97.81 206 ILE A N 1
ATOM 1591 C CA . ILE A 1 206 ? -11.640 0.407 -16.205 1.00 97.81 206 ILE A CA 1
ATOM 1592 C C . ILE A 1 206 ? -10.770 -0.707 -16.784 1.00 97.81 206 ILE A C 1
ATOM 1594 O O . ILE A 1 206 ? -10.882 -1.877 -16.416 1.00 97.81 206 ILE A O 1
ATOM 1598 N N . ARG A 1 207 ? -9.841 -0.331 -17.668 1.00 96.69 207 ARG A N 1
ATOM 1599 C CA . ARG A 1 207 ? -8.801 -1.239 -18.158 1.00 96.69 207 ARG A CA 1
ATOM 1600 C C . ARG A 1 207 ? -7.805 -1.522 -17.033 1.00 96.69 207 ARG A C 1
ATOM 1602 O O . ARG A 1 207 ? -6.962 -0.683 -16.727 1.00 96.69 207 ARG A O 1
ATOM 1609 N N . LEU A 1 208 ? -7.891 -2.718 -16.467 1.00 97.94 208 LEU A N 1
ATOM 1610 C CA . LEU A 1 208 ? -7.026 -3.199 -15.396 1.00 97.94 208 LEU A CA 1
ATOM 1611 C C . LEU A 1 208 ? -6.092 -4.290 -15.935 1.00 97.94 208 LEU A C 1
ATOM 1613 O O . LEU A 1 208 ? -6.552 -5.217 -16.599 1.00 97.94 208 LEU A O 1
ATOM 1617 N N . ALA A 1 209 ? -4.791 -4.167 -15.674 1.00 97.75 209 ALA A N 1
ATOM 1618 C CA . ALA A 1 209 ? -3.867 -5.302 -15.765 1.00 97.75 209 ALA A CA 1
ATOM 1619 C C . ALA A 1 209 ? -3.705 -5.945 -14.381 1.00 97.75 209 ALA A C 1
ATOM 1621 O O . ALA A 1 209 ? -3.996 -5.312 -13.372 1.00 97.75 209 ALA A O 1
ATOM 1622 N N . GLU A 1 210 ? -3.228 -7.181 -14.329 1.00 97.44 210 GLU A N 1
ATOM 1623 C CA . GLU A 1 210 ? -2.893 -7.893 -13.094 1.00 97.44 210 GLU A CA 1
ATOM 1624 C C . GLU A 1 210 ? -1.479 -8.455 -13.284 1.00 97.44 210 GLU A C 1
ATOM 1626 O O . GLU A 1 210 ? -1.234 -9.120 -14.291 1.00 97.44 210 GLU A O 1
ATOM 1631 N N . GLY A 1 211 ? -0.532 -8.107 -12.404 1.00 97.19 211 GLY A N 1
ATOM 1632 C CA . GLY A 1 211 ? 0.869 -8.498 -12.587 1.00 97.19 211 GLY A CA 1
ATOM 1633 C C . GLY A 1 211 ? 1.733 -8.618 -11.329 1.00 97.19 211 GLY A C 1
ATOM 1634 O O . GLY A 1 211 ? 1.321 -8.291 -10.213 1.00 97.19 211 GLY A O 1
ATOM 1635 N N . LEU A 1 212 ? 2.964 -9.078 -11.565 1.00 97.56 212 LEU A N 1
ATOM 1636 C CA . LEU A 1 212 ? 4.066 -9.142 -10.610 1.00 97.56 212 LEU A CA 1
ATOM 1637 C C . LEU A 1 212 ? 4.655 -7.745 -10.397 1.00 97.56 212 LEU A C 1
ATOM 1639 O O . LEU A 1 212 ? 4.975 -7.041 -11.356 1.00 97.56 212 LEU A O 1
ATOM 1643 N N . TYR A 1 213 ? 4.850 -7.370 -9.141 1.00 97.81 213 TYR A N 1
ATOM 1644 C CA . TYR A 1 213 ? 5.616 -6.188 -8.775 1.00 97.81 213 TYR A CA 1
ATOM 1645 C C . TYR A 1 213 ? 7.058 -6.575 -8.441 1.00 97.81 213 TYR A C 1
ATOM 1647 O O . TYR A 1 213 ? 7.293 -7.502 -7.680 1.00 97.81 213 TYR A O 1
ATOM 1655 N N . ILE A 1 214 ? 8.043 -5.882 -8.997 1.00 97.25 214 ILE A N 1
ATOM 1656 C CA . ILE A 1 214 ? 9.454 -6.118 -8.682 1.00 97.25 214 ILE A CA 1
ATOM 1657 C C . ILE A 1 214 ? 9.988 -4.885 -7.967 1.00 97.25 214 ILE A C 1
ATOM 1659 O O . ILE A 1 214 ? 9.874 -3.771 -8.485 1.00 97.25 214 ILE A O 1
ATOM 1663 N N . ARG A 1 215 ? 10.591 -5.059 -6.790 1.00 94.56 215 ARG A N 1
ATOM 1664 C CA . ARG A 1 215 ? 11.252 -3.938 -6.121 1.00 94.56 215 ARG A CA 1
ATOM 1665 C C . ARG A 1 215 ? 12.635 -3.699 -6.720 1.00 94.56 215 ARG A C 1
ATOM 1667 O O . ARG A 1 215 ? 13.451 -4.612 -6.825 1.00 94.56 215 ARG A O 1
ATOM 1674 N N . THR A 1 216 ? 12.907 -2.462 -7.128 1.00 92.25 216 THR A N 1
ATOM 1675 C CA . THR A 1 216 ? 14.190 -2.104 -7.738 1.00 92.25 216 THR A CA 1
ATOM 1676 C C . THR A 1 216 ? 15.289 -1.916 -6.687 1.00 92.25 216 THR A C 1
ATOM 1678 O O . THR A 1 216 ? 15.098 -1.157 -5.732 1.00 92.25 216 THR A O 1
ATOM 1681 N N . PRO A 1 217 ? 16.467 -2.549 -6.847 1.00 86.19 217 PRO A N 1
ATOM 1682 C CA . PRO A 1 217 ? 17.600 -2.357 -5.943 1.00 86.19 217 PRO A CA 1
ATOM 1683 C C . PRO A 1 217 ? 18.368 -1.059 -6.219 1.00 86.19 217 PRO A C 1
ATOM 1685 O O . PRO A 1 217 ? 19.255 -0.700 -5.450 1.00 86.19 217 PRO A O 1
ATOM 1688 N N . THR A 1 218 ? 18.081 -0.363 -7.326 1.00 88.06 218 THR A N 1
ATOM 1689 C CA . THR A 1 218 ? 18.845 0.820 -7.753 1.00 88.06 218 THR A CA 1
ATOM 1690 C C . THR A 1 218 ? 18.320 2.131 -7.179 1.00 88.06 218 THR A C 1
ATOM 1692 O O . THR A 1 218 ? 18.921 3.173 -7.443 1.00 88.06 218 THR A O 1
ATOM 1695 N N . ALA A 1 219 ? 17.228 2.105 -6.406 1.00 89.12 219 ALA A N 1
ATOM 1696 C CA . ALA A 1 219 ? 16.604 3.304 -5.855 1.00 89.12 219 ALA A CA 1
ATOM 1697 C C . ALA A 1 219 ? 17.636 4.190 -5.111 1.00 89.12 219 ALA A C 1
ATOM 1699 O O . ALA A 1 219 ? 18.453 3.665 -4.353 1.00 89.12 219 ALA A O 1
ATOM 1700 N N . PRO A 1 220 ? 17.631 5.525 -5.306 1.00 90.25 220 PRO A N 1
ATOM 1701 C CA . PRO A 1 220 ? 16.627 6.326 -6.017 1.00 90.25 220 PRO A CA 1
ATOM 1702 C C . PRO A 1 220 ? 16.806 6.387 -7.546 1.00 90.25 220 PRO A C 1
ATOM 1704 O O . PRO A 1 220 ? 16.021 7.048 -8.222 1.00 90.25 220 PRO A O 1
ATOM 1707 N N . CYS A 1 221 ? 17.825 5.740 -8.117 1.00 92.06 221 CYS A N 1
ATOM 1708 C CA . CYS A 1 221 ? 17.989 5.684 -9.567 1.00 92.06 221 CYS A CA 1
ATOM 1709 C C . CYS A 1 221 ? 16.931 4.760 -10.186 1.00 92.06 221 CYS A C 1
ATOM 1711 O O . CYS A 1 221 ? 16.736 3.637 -9.713 1.00 92.06 221 CYS A O 1
ATOM 1713 N N . TYR A 1 222 ? 16.309 5.205 -11.281 1.00 92.31 222 TYR A N 1
ATOM 1714 C CA . TYR A 1 222 ? 15.525 4.323 -12.149 1.00 92.31 222 TYR A CA 1
ATOM 1715 C C . TYR A 1 222 ? 16.394 3.204 -12.738 1.00 92.31 222 TYR A C 1
ATOM 1717 O O . TYR A 1 222 ? 17.629 3.266 -12.723 1.00 92.31 222 TYR A O 1
ATOM 1725 N N . GLU A 1 223 ? 15.733 2.176 -13.255 1.00 93.50 223 GLU A N 1
ATOM 1726 C CA . GLU A 1 223 ? 16.375 0.952 -13.723 1.00 93.50 223 GLU A CA 1
ATOM 1727 C C . GLU A 1 223 ? 17.251 1.211 -14.952 1.00 93.50 223 GLU A C 1
ATOM 1729 O O . GLU A 1 223 ? 16.915 2.010 -15.830 1.00 93.50 223 GLU A O 1
ATOM 1734 N N . ARG A 1 224 ? 18.362 0.475 -15.062 1.00 93.00 224 ARG A N 1
ATOM 1735 C CA . ARG A 1 224 ? 19.113 0.396 -16.320 1.00 93.00 224 ARG A CA 1
ATOM 1736 C C . ARG A 1 224 ? 18.422 -0.571 -17.289 1.00 93.00 224 ARG A C 1
ATOM 1738 O O . ARG A 1 224 ? 17.729 -1.487 -16.839 1.00 93.00 224 ARG A O 1
ATOM 1745 N N . PRO A 1 225 ? 18.656 -0.461 -18.607 1.00 92.88 225 PRO A N 1
ATOM 1746 C CA . PRO A 1 225 ? 18.165 -1.438 -19.581 1.00 92.88 225 PRO A CA 1
ATOM 1747 C C . PRO A 1 225 ? 18.505 -2.894 -19.216 1.00 92.88 225 PRO A C 1
ATOM 1749 O O . PRO A 1 225 ? 17.663 -3.781 -19.343 1.00 92.88 225 PRO A O 1
ATOM 1752 N N . GLU A 1 226 ? 19.712 -3.146 -18.704 1.00 93.38 226 GLU A N 1
ATOM 1753 C CA . GLU A 1 226 ? 20.169 -4.480 -18.302 1.00 93.38 226 GLU A CA 1
ATOM 1754 C C . GLU A 1 226 ? 19.399 -5.020 -17.092 1.00 93.38 226 GLU A C 1
ATOM 1756 O O . GLU A 1 226 ? 19.073 -6.210 -17.045 1.00 93.38 226 GLU A O 1
ATOM 1761 N N . ASP A 1 227 ? 19.061 -4.144 -16.140 1.00 94.00 227 ASP A N 1
ATOM 1762 C CA . ASP A 1 227 ? 18.213 -4.495 -15.001 1.00 94.00 227 ASP A CA 1
ATOM 1763 C C . ASP A 1 227 ? 16.827 -4.932 -15.493 1.00 94.00 227 ASP A C 1
ATOM 1765 O O . ASP 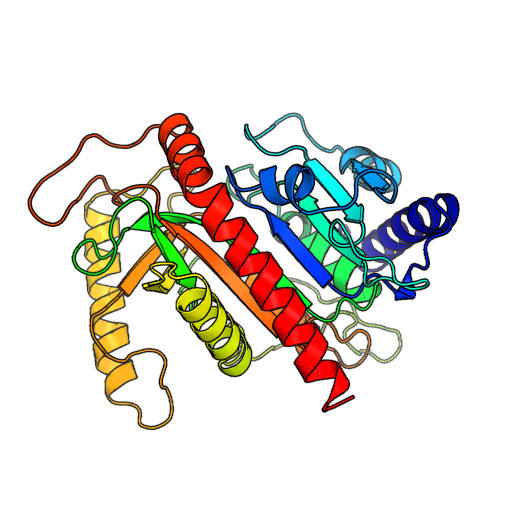A 1 227 ? 16.331 -5.984 -15.089 1.00 94.00 227 ASP A O 1
ATOM 1769 N N . VAL A 1 228 ? 16.252 -4.210 -16.458 1.00 95.00 228 VAL A N 1
ATOM 1770 C CA . VAL A 1 228 ? 14.949 -4.542 -17.054 1.00 95.00 228 VAL A CA 1
ATOM 1771 C C . VAL A 1 228 ? 14.992 -5.847 -17.848 1.00 95.00 228 VAL A C 1
ATOM 1773 O O . VAL A 1 228 ? 14.060 -6.645 -17.754 1.00 95.00 228 VAL A O 1
ATOM 1776 N N . TYR A 1 229 ? 16.062 -6.133 -18.598 1.00 94.56 229 TYR A N 1
ATOM 1777 C CA . TYR A 1 229 ? 16.207 -7.425 -19.285 1.00 94.56 229 TYR A CA 1
ATOM 1778 C C . TYR A 1 229 ? 16.253 -8.601 -18.304 1.00 94.56 229 TYR A C 1
ATOM 1780 O O . TYR A 1 229 ? 15.607 -9.632 -18.534 1.00 94.56 229 TYR A O 1
ATOM 1788 N N . ARG A 1 230 ? 16.966 -8.436 -17.186 1.00 95.50 230 ARG A N 1
ATOM 1789 C CA . ARG A 1 230 ? 16.989 -9.419 -16.099 1.00 95.50 230 ARG A CA 1
ATOM 1790 C C . ARG A 1 230 ? 15.598 -9.596 -15.487 1.00 95.50 230 ARG A C 1
ATOM 1792 O O . ARG A 1 230 ? 15.139 -10.728 -15.370 1.00 95.50 230 ARG A O 1
ATOM 1799 N N . MET A 1 231 ? 14.895 -8.503 -15.190 1.00 96.38 231 MET A N 1
ATOM 1800 C CA . MET A 1 231 ? 13.527 -8.529 -14.654 1.00 96.38 231 MET A CA 1
ATOM 1801 C C . MET A 1 231 ? 12.524 -9.182 -15.616 1.00 96.38 231 MET A C 1
ATOM 1803 O O . MET A 1 231 ? 11.687 -9.969 -15.184 1.00 96.38 231 MET A O 1
ATOM 1807 N N . ARG A 1 232 ? 12.623 -8.929 -16.930 1.00 95.62 232 ARG A N 1
ATOM 1808 C CA . ARG A 1 232 ? 11.794 -9.593 -17.955 1.00 95.62 232 ARG A CA 1
ATOM 1809 C C . ARG A 1 232 ? 12.021 -11.099 -17.971 1.00 95.62 232 ARG A C 1
ATOM 1811 O O . ARG A 1 232 ? 11.063 -11.857 -18.096 1.00 95.62 232 ARG A O 1
ATOM 1818 N N . THR A 1 233 ? 13.278 -11.525 -17.869 1.00 96.69 233 THR A N 1
ATOM 1819 C CA . THR A 1 233 ? 13.634 -12.950 -17.818 1.00 96.69 233 THR A CA 1
ATOM 1820 C C . THR A 1 233 ? 13.061 -13.590 -16.559 1.00 96.69 233 THR A C 1
ATOM 1822 O O . THR A 1 233 ? 12.325 -14.565 -16.666 1.00 96.69 233 THR A O 1
ATOM 1825 N N . LEU A 1 234 ? 13.280 -12.965 -15.399 1.00 96.81 234 LEU A N 1
ATOM 1826 C CA . LEU A 1 234 ? 12.721 -13.396 -14.120 1.00 96.81 234 LEU A CA 1
ATOM 1827 C C . LEU A 1 234 ? 11.193 -13.529 -14.177 1.00 96.81 234 LEU A C 1
ATOM 1829 O O . LEU A 1 234 ? 10.658 -14.575 -13.828 1.00 96.81 234 LEU A O 1
ATOM 1833 N N . ALA A 1 235 ? 10.485 -12.508 -14.664 1.00 96.81 235 ALA A N 1
ATOM 1834 C CA . ALA A 1 235 ? 9.030 -12.540 -14.776 1.00 96.81 235 ALA A CA 1
ATOM 1835 C C . ALA A 1 235 ? 8.548 -13.668 -15.704 1.00 96.81 235 ALA A C 1
ATOM 1837 O O . ALA A 1 235 ? 7.589 -14.365 -15.385 1.00 96.81 235 ALA A O 1
ATOM 1838 N N . ARG A 1 236 ? 9.221 -13.892 -16.842 1.00 96.69 236 ARG A N 1
ATOM 1839 C CA . ARG A 1 236 ? 8.896 -14.997 -17.761 1.00 96.69 236 ARG A CA 1
ATOM 1840 C C . ARG A 1 236 ? 9.121 -16.363 -17.120 1.00 96.69 236 ARG A C 1
ATOM 1842 O O . ARG A 1 236 ? 8.289 -17.248 -17.301 1.00 96.69 236 ARG A O 1
ATOM 1849 N N . ASP A 1 237 ? 10.210 -16.523 -16.378 1.00 96.62 237 ASP A N 1
ATOM 1850 C CA . ASP A 1 237 ? 10.517 -17.763 -15.669 1.00 96.62 237 ASP A CA 1
ATOM 1851 C C . ASP A 1 237 ? 9.504 -18.022 -14.549 1.00 96.62 237 ASP A C 1
ATOM 1853 O O . ASP A 1 237 ? 8.955 -19.118 -14.484 1.00 96.62 237 ASP A O 1
ATOM 1857 N N . ILE A 1 238 ? 9.158 -17.007 -13.749 1.00 95.25 238 ILE A N 1
ATOM 1858 C CA . ILE A 1 238 ? 8.093 -17.095 -12.738 1.00 95.25 238 ILE A CA 1
ATOM 1859 C C . ILE A 1 238 ? 6.768 -17.515 -13.385 1.00 95.25 238 ILE A C 1
ATOM 1861 O O . ILE A 1 238 ? 6.109 -18.420 -12.879 1.00 95.25 238 ILE A O 1
ATOM 1865 N N . TRP A 1 239 ? 6.389 -16.924 -14.526 1.00 95.75 239 TRP A N 1
ATOM 1866 C CA . TRP A 1 239 ? 5.164 -17.319 -15.231 1.00 95.75 239 TRP A CA 1
ATOM 1867 C C . TRP A 1 239 ? 5.209 -18.758 -15.736 1.00 95.75 239 TRP A C 1
ATOM 1869 O O . TRP A 1 239 ? 4.218 -19.478 -15.630 1.00 95.75 239 TRP A O 1
ATOM 1879 N N . ARG A 1 240 ? 6.352 -19.188 -16.282 1.00 94.62 240 ARG A N 1
ATOM 1880 C CA . ARG A 1 240 ? 6.534 -20.561 -16.755 1.00 94.62 240 ARG A CA 1
ATOM 1881 C C . ARG A 1 240 ? 6.383 -21.550 -15.602 1.00 94.62 240 ARG A C 1
ATOM 1883 O O . ARG A 1 240 ? 5.595 -22.481 -15.721 1.00 94.62 240 ARG A O 1
ATOM 1890 N N . GLU A 1 241 ? 7.117 -21.351 -14.509 1.00 93.56 241 GLU A N 1
ATOM 1891 C CA . GLU A 1 241 ? 7.106 -22.260 -13.357 1.00 93.56 241 GLU A CA 1
ATOM 1892 C C . GLU A 1 241 ? 5.768 -22.227 -12.608 1.00 93.56 241 GLU A C 1
ATOM 1894 O O . GLU A 1 241 ? 5.192 -23.275 -12.313 1.00 93.56 241 GLU A O 1
ATOM 1899 N N . GLY A 1 242 ? 5.230 -21.032 -12.358 1.00 91.00 242 GLY A N 1
ATOM 1900 C CA . GLY A 1 242 ? 3.941 -20.838 -11.700 1.00 91.00 242 GLY A CA 1
ATOM 1901 C C . GLY A 1 242 ? 2.781 -21.418 -12.507 1.00 91.00 242 GLY A C 1
ATOM 1902 O O . GLY A 1 242 ? 1.932 -22.103 -11.947 1.00 91.00 242 GLY A O 1
ATOM 1903 N N . GLY A 1 243 ? 2.786 -21.252 -13.832 1.00 89.31 243 GLY A N 1
ATOM 1904 C CA . GLY A 1 243 ? 1.767 -21.819 -14.719 1.00 89.31 243 GLY A CA 1
ATOM 1905 C C . GLY A 1 243 ? 1.767 -23.352 -14.795 1.00 89.31 243 GLY A C 1
ATOM 1906 O O . GLY A 1 243 ? 0.784 -23.936 -15.252 1.00 89.31 243 GLY A O 1
ATOM 1907 N N . MET A 1 244 ? 2.837 -24.019 -14.343 1.00 89.44 244 MET A N 1
ATOM 1908 C CA . MET A 1 244 ? 2.883 -25.480 -14.196 1.00 89.44 244 MET A CA 1
ATOM 1909 C C . MET A 1 244 ? 2.244 -25.964 -12.884 1.00 89.44 244 MET A C 1
ATOM 1911 O O . MET A 1 244 ? 1.885 -27.141 -12.775 1.00 89.44 244 MET A O 1
ATOM 1915 N N . GLN A 1 245 ? 2.071 -25.080 -11.897 1.00 85.31 245 GLN A N 1
ATOM 1916 C CA . GLN A 1 245 ? 1.407 -25.401 -10.637 1.00 85.31 245 GLN A CA 1
ATOM 1917 C C . GLN A 1 245 ? -0.113 -25.452 -10.828 1.00 85.31 245 GLN A C 1
ATOM 1919 O O . GLN A 1 245 ? -0.708 -24.620 -11.503 1.00 85.31 245 GLN A O 1
ATOM 1924 N N . ARG A 1 246 ? -0.771 -26.439 -10.208 1.00 73.38 246 ARG A N 1
ATOM 1925 C CA . ARG A 1 246 ? -2.236 -26.618 -10.317 1.00 73.38 246 ARG A CA 1
ATOM 1926 C C . ARG A 1 246 ? -3.043 -25.812 -9.301 1.00 73.38 246 ARG A C 1
ATOM 1928 O O . ARG A 1 246 ? -4.258 -25.732 -9.435 1.00 73.38 246 ARG A O 1
ATOM 1935 N N . VAL A 1 247 ? -2.381 -25.295 -8.270 1.00 75.50 247 VAL A N 1
ATOM 1936 C CA . VAL A 1 247 ? -3.015 -24.612 -7.131 1.00 75.50 247 VAL A CA 1
ATOM 1937 C C . VAL A 1 247 ? -2.803 -23.103 -7.150 1.00 75.50 247 VAL A C 1
ATOM 1939 O O . VAL A 1 247 ? -3.538 -22.387 -6.484 1.00 75.50 247 VAL A O 1
ATOM 1942 N N . ASP A 1 248 ? -1.816 -22.619 -7.906 1.00 79.25 248 ASP A N 1
ATOM 1943 C CA . ASP A 1 248 ? -1.495 -21.200 -7.982 1.00 79.25 248 ASP A CA 1
ATOM 1944 C C . ASP A 1 248 ? -2.062 -20.605 -9.270 1.00 79.25 248 ASP A C 1
ATOM 1946 O O . ASP A 1 248 ? -1.585 -20.891 -10.367 1.00 79.25 248 ASP A O 1
ATOM 1950 N N . ASN A 1 249 ? -3.093 -19.776 -9.132 1.00 83.12 249 ASN A N 1
ATOM 1951 C CA . ASN A 1 249 ? -3.783 -19.168 -10.266 1.00 83.12 249 ASN A CA 1
ATOM 1952 C C . ASN A 1 249 ? -3.256 -17.786 -10.666 1.00 83.12 249 ASN A C 1
ATOM 1954 O O . ASN A 1 249 ? -3.801 -17.148 -11.571 1.00 83.12 249 ASN A O 1
ATOM 1958 N N . ARG A 1 250 ? -2.207 -17.311 -9.993 1.00 89.75 250 ARG A N 1
ATOM 1959 C CA . ARG A 1 250 ? -1.625 -15.984 -10.210 1.00 89.75 250 ARG A CA 1
ATOM 1960 C C . ARG A 1 250 ? -0.888 -15.877 -11.539 1.00 89.75 250 ARG A C 1
ATOM 1962 O O . ARG A 1 250 ? -0.907 -14.833 -12.179 1.00 89.75 250 ARG A O 1
ATOM 1969 N N . PHE A 1 251 ? -0.261 -16.965 -11.970 1.00 92.88 251 PHE A N 1
ATOM 1970 C CA . PHE A 1 251 ? 0.700 -16.973 -13.072 1.00 92.88 251 PHE A CA 1
ATOM 1971 C C . PHE A 1 251 ? 0.124 -17.609 -14.340 1.00 92.88 251 PHE A C 1
ATOM 1973 O O . PHE A 1 251 ? 0.724 -18.479 -14.971 1.00 92.88 251 PHE A O 1
ATOM 1980 N N . HIS A 1 252 ? -1.077 -17.173 -14.714 1.00 87.50 252 HIS A N 1
ATOM 1981 C CA . HIS A 1 252 ? -1.736 -17.576 -15.952 1.00 87.50 252 HIS A CA 1
ATOM 1982 C 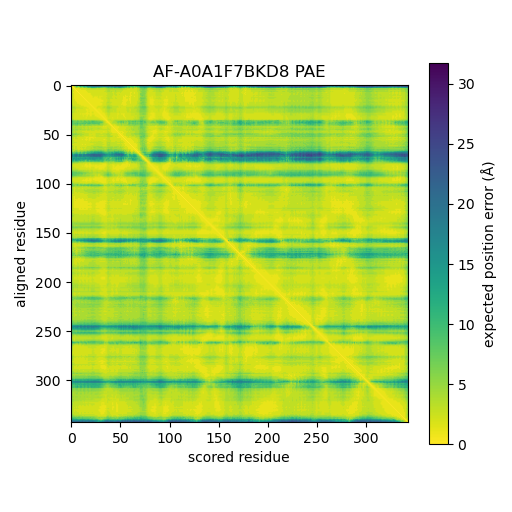C . HIS A 1 252 ? -1.673 -16.470 -17.012 1.00 87.50 252 HIS A C 1
ATOM 1984 O O . HIS A 1 252 ? -1.514 -15.288 -16.711 1.00 87.50 252 HIS A O 1
ATOM 1990 N N . GLY A 1 253 ? -1.810 -16.858 -18.282 1.00 90.75 253 GLY A N 1
ATOM 1991 C CA . GLY A 1 253 ? -1.766 -15.921 -19.403 1.00 90.75 253 GLY A CA 1
ATOM 1992 C C . GLY A 1 253 ? -0.358 -15.405 -19.709 1.00 90.75 253 GLY A C 1
ATOM 1993 O O . GLY A 1 253 ? 0.631 -16.119 -19.549 1.00 90.75 253 GLY A O 1
ATOM 1994 N N . ALA A 1 254 ? -0.281 -14.177 -20.223 1.00 94.81 254 ALA A N 1
ATOM 1995 C CA . ALA A 1 254 ? 0.980 -13.564 -20.619 1.00 94.81 254 ALA A CA 1
ATOM 1996 C C . ALA A 1 254 ? 1.713 -12.952 -19.407 1.00 94.81 254 ALA A C 1
ATOM 1998 O O . ALA A 1 254 ? 1.060 -12.301 -18.584 1.00 94.81 254 ALA A O 1
ATOM 1999 N N . PRO A 1 255 ? 3.053 -13.083 -19.325 1.00 97.06 255 PRO A N 1
ATOM 2000 C CA . PRO A 1 255 ? 3.847 -12.448 -18.280 1.00 97.06 255 PRO A CA 1
ATOM 2001 C C . PRO A 1 255 ? 3.573 -10.949 -18.183 1.00 97.06 255 PRO A C 1
ATOM 2003 O O . PRO A 1 255 ? 3.662 -10.224 -19.177 1.00 97.06 255 PRO A O 1
ATOM 2006 N N . THR A 1 256 ? 3.229 -10.496 -16.982 1.00 97.94 256 THR A N 1
ATOM 2007 C CA . THR A 1 256 ? 2.848 -9.108 -16.719 1.00 97.94 256 THR A CA 1
ATOM 2008 C C . THR A 1 256 ? 3.591 -8.621 -15.488 1.00 97.94 256 THR A C 1
ATOM 2010 O O . THR A 1 256 ? 3.380 -9.143 -14.398 1.00 97.94 256 THR A O 1
ATOM 2013 N N . ALA A 1 257 ? 4.484 -7.648 -15.652 1.00 98.19 257 ALA A N 1
ATOM 2014 C CA . ALA A 1 257 ? 5.312 -7.155 -14.563 1.00 98.19 257 ALA A CA 1
ATOM 2015 C C . ALA A 1 257 ? 5.541 -5.642 -14.616 1.00 98.19 257 ALA A C 1
ATOM 2017 O O . ALA A 1 257 ? 5.694 -5.036 -15.685 1.00 98.19 257 ALA A O 1
ATOM 2018 N N . VAL A 1 258 ? 5.614 -5.059 -13.426 1.00 98.06 258 VAL A N 1
ATOM 2019 C CA . VAL A 1 258 ? 5.979 -3.666 -13.163 1.00 98.06 258 VAL A CA 1
ATOM 2020 C C . VAL A 1 258 ? 7.130 -3.616 -12.165 1.00 98.06 258 VAL A C 1
ATOM 2022 O O . VAL A 1 258 ? 7.355 -4.570 -11.423 1.00 98.06 258 VAL A O 1
ATOM 2025 N N . VAL A 1 259 ? 7.857 -2.505 -12.142 1.00 97.25 259 VAL A N 1
ATOM 2026 C CA . VAL A 1 259 ? 8.966 -2.265 -11.217 1.00 97.25 259 VAL A CA 1
ATOM 2027 C C . VAL A 1 259 ? 8.765 -0.948 -10.479 1.00 97.25 259 VAL A C 1
ATOM 2029 O O . VAL A 1 259 ? 8.304 0.037 -11.058 1.00 97.25 259 VAL A O 1
ATOM 2032 N N . GLY A 1 260 ? 9.085 -0.930 -9.189 1.00 94.81 260 GLY A N 1
ATOM 2033 C CA . GLY A 1 260 ? 8.979 0.268 -8.365 1.00 94.81 260 GLY A CA 1
ATOM 2034 C C . GLY A 1 260 ? 9.933 0.262 -7.176 1.00 94.81 260 GLY A C 1
ATOM 2035 O O . GLY A 1 260 ? 10.685 -0.683 -6.950 1.00 94.81 260 GLY A O 1
ATOM 2036 N N . MET A 1 261 ? 9.905 1.346 -6.403 1.00 91.69 261 MET A N 1
ATOM 2037 C CA . MET A 1 261 ? 10.848 1.595 -5.302 1.00 91.69 261 MET A CA 1
ATOM 2038 C C . MET A 1 261 ? 10.257 1.332 -3.904 1.00 91.69 261 MET A C 1
ATOM 2040 O O . MET A 1 261 ? 10.934 1.534 -2.896 1.00 91.69 261 MET A O 1
ATOM 2044 N N . SER A 1 262 ? 8.984 0.939 -3.813 1.00 85.12 262 SER A N 1
ATOM 2045 C CA . SER A 1 262 ? 8.228 0.859 -2.551 1.00 85.12 262 SER A CA 1
ATOM 2046 C C . SER A 1 262 ? 7.372 -0.412 -2.449 1.00 85.12 262 SER A C 1
ATOM 2048 O O . SER A 1 262 ? 7.688 -1.412 -3.088 1.00 85.12 262 SER A O 1
ATOM 2050 N N . THR A 1 263 ? 6.286 -0.370 -1.673 1.00 85.31 263 THR A N 1
ATOM 2051 C CA . THR A 1 263 ? 5.187 -1.353 -1.623 1.00 85.31 263 THR A CA 1
ATOM 2052 C C . THR A 1 263 ? 5.506 -2.701 -0.985 1.00 85.31 263 THR A C 1
ATOM 2054 O O . THR A 1 263 ? 4.759 -3.107 -0.103 1.00 85.31 263 THR A O 1
ATOM 2057 N N . THR A 1 264 ? 6.608 -3.374 -1.322 1.00 87.75 264 THR A N 1
ATOM 2058 C CA . THR A 1 264 ? 6.861 -4.726 -0.787 1.00 87.75 264 THR A CA 1
ATOM 2059 C C . THR A 1 264 ? 6.998 -4.748 0.736 1.00 87.75 264 THR A C 1
ATOM 2061 O O . THR A 1 264 ? 6.351 -5.544 1.408 1.00 87.75 264 THR A O 1
ATOM 2064 N N . TYR A 1 265 ? 7.737 -3.806 1.326 1.00 92.19 265 TYR A N 1
ATOM 2065 C CA . TYR A 1 265 ? 7.837 -3.715 2.788 1.00 92.19 265 TYR A CA 1
ATOM 2066 C C . TYR A 1 265 ? 6.497 -3.372 3.470 1.00 92.19 265 TYR A C 1
ATOM 2068 O O . TYR A 1 265 ? 6.287 -3.754 4.618 1.00 92.19 265 TYR A O 1
ATOM 2076 N N . GLU A 1 266 ? 5.572 -2.692 2.784 1.00 94.69 266 GLU A N 1
ATOM 2077 C CA . GLU A 1 266 ? 4.218 -2.428 3.294 1.00 94.69 266 GLU A CA 1
ATOM 2078 C C . GLU A 1 266 ? 3.362 -3.704 3.242 1.00 94.69 266 GLU A C 1
ATOM 2080 O O . GLU A 1 266 ? 2.673 -4.020 4.212 1.00 94.69 266 GLU A O 1
ATOM 2085 N N . ALA A 1 267 ? 3.442 -4.460 2.140 1.00 95.94 267 ALA A N 1
ATOM 2086 C CA . ALA A 1 267 ? 2.742 -5.731 1.962 1.00 95.94 267 ALA A CA 1
ATOM 2087 C C . ALA A 1 267 ? 3.185 -6.780 2.996 1.00 95.94 267 ALA A C 1
ATOM 2089 O O . ALA A 1 267 ? 2.327 -7.381 3.648 1.00 95.94 267 ALA A O 1
ATOM 2090 N N . ILE A 1 268 ? 4.496 -6.902 3.240 1.00 96.00 268 ILE A N 1
ATOM 2091 C CA . ILE A 1 268 ? 5.069 -7.794 4.261 1.00 96.00 268 ILE A CA 1
ATOM 2092 C C . ILE A 1 268 ? 4.524 -7.452 5.654 1.00 96.00 268 ILE A C 1
ATOM 2094 O O . ILE A 1 268 ? 4.077 -8.340 6.380 1.00 96.00 268 ILE A O 1
ATOM 2098 N N . VAL A 1 269 ? 4.531 -6.170 6.042 1.00 96.62 269 VAL A N 1
ATOM 2099 C CA . VAL A 1 269 ? 4.036 -5.745 7.366 1.00 96.62 269 VAL A CA 1
ATOM 2100 C C . VAL A 1 269 ? 2.528 -5.948 7.484 1.00 96.62 269 VAL A C 1
ATOM 2102 O O . VAL A 1 269 ? 2.054 -6.406 8.522 1.00 96.62 269 VAL A O 1
ATOM 2105 N N . ALA A 1 270 ? 1.765 -5.684 6.421 1.00 97.69 270 ALA A N 1
ATOM 2106 C CA . ALA A 1 270 ? 0.333 -5.952 6.412 1.00 97.69 270 ALA A CA 1
ATOM 2107 C C . ALA A 1 270 ? 0.035 -7.454 6.564 1.00 97.69 270 ALA A C 1
ATOM 2109 O O . ALA A 1 270 ? -0.828 -7.831 7.355 1.00 97.69 270 ALA A O 1
ATOM 2110 N N . GLN A 1 271 ? 0.762 -8.324 5.856 1.00 97.56 271 GLN A N 1
ATOM 2111 C CA . GLN A 1 271 ? 0.637 -9.779 5.981 1.00 97.56 271 GLN A CA 1
ATOM 2112 C C . GLN A 1 271 ? 1.053 -10.285 7.364 1.00 97.56 271 GLN A C 1
ATOM 2114 O O . GLN A 1 271 ? 0.388 -11.166 7.911 1.00 97.56 271 GLN A O 1
ATOM 2119 N N . HIS A 1 272 ? 2.107 -9.723 7.955 1.00 97.31 272 HIS A N 1
ATOM 2120 C CA . HIS A 1 272 ? 2.526 -10.029 9.324 1.00 97.31 272 HIS A CA 1
ATOM 2121 C C . HIS A 1 272 ? 1.424 -9.702 10.337 1.00 97.31 272 HIS A C 1
ATOM 2123 O O . HIS A 1 272 ? 1.045 -10.572 11.122 1.00 97.31 272 HIS A O 1
ATOM 2129 N N . ALA A 1 273 ? 0.820 -8.515 10.232 1.00 97.88 273 ALA A N 1
ATOM 2130 C CA . ALA A 1 273 ? -0.278 -8.081 11.094 1.00 97.88 273 ALA A CA 1
ATOM 2131 C C . ALA A 1 273 ? -1.522 -8.981 10.987 1.00 97.88 273 ALA A C 1
ATOM 2133 O O . ALA A 1 273 ? -2.210 -9.219 11.982 1.00 97.88 273 ALA A O 1
ATOM 2134 N N . THR A 1 274 ? -1.801 -9.552 9.808 1.00 97.69 274 THR A N 1
ATOM 2135 C CA . THR A 1 274 ? -2.933 -10.488 9.651 1.00 97.69 274 THR A CA 1
ATOM 2136 C C . THR A 1 274 ? -2.756 -11.782 10.435 1.00 97.69 274 THR A C 1
ATOM 2138 O O . THR A 1 274 ? -3.744 -12.413 10.809 1.00 97.69 274 THR A O 1
ATOM 2141 N N . GLN A 1 275 ? -1.515 -12.164 10.727 1.00 96.94 275 GLN A N 1
ATOM 2142 C CA . GLN A 1 275 ? -1.179 -13.374 11.472 1.00 96.94 275 GLN A CA 1
ATOM 2143 C C . GLN A 1 275 ? -1.024 -13.104 12.978 1.00 96.94 275 GLN A C 1
ATOM 2145 O O . GLN A 1 275 ? -0.759 -14.034 13.731 1.00 96.94 275 GLN A O 1
ATOM 2150 N N . SER A 1 276 ? -1.201 -11.857 13.432 1.00 95.62 276 SER A N 1
ATOM 2151 C CA . SER A 1 276 ? -1.152 -11.515 14.855 1.00 95.62 276 SER A CA 1
ATOM 2152 C C . SER A 1 276 ? -2.292 -12.163 15.636 1.00 95.62 276 SER A C 1
ATOM 2154 O O . SER A 1 276 ? -3.457 -12.112 15.229 1.00 95.62 276 SER A O 1
ATOM 2156 N N . GLU A 1 277 ? -1.955 -12.758 16.778 1.00 92.62 277 GLU A N 1
ATOM 2157 C CA . GLU A 1 277 ? -2.932 -13.258 17.749 1.00 92.62 277 GLU A CA 1
ATOM 2158 C C . GLU A 1 277 ? -3.450 -12.126 18.645 1.00 92.62 277 GLU A C 1
ATOM 2160 O O . GLU A 1 277 ? -4.625 -12.114 19.011 1.00 92.62 277 GLU A O 1
ATOM 2165 N N . LYS A 1 278 ? -2.597 -11.137 18.940 1.00 93.38 278 LYS A N 1
ATOM 2166 C CA . LYS A 1 278 ? -2.881 -10.057 19.891 1.00 93.38 278 LYS A CA 1
ATOM 2167 C C . LYS A 1 278 ? -3.555 -8.845 19.255 1.00 93.38 278 LYS A C 1
ATOM 2169 O O . LYS A 1 278 ? -4.535 -8.328 19.785 1.00 93.38 278 LYS A O 1
ATOM 2174 N N . HIS A 1 279 ? -3.042 -8.409 18.107 1.00 95.50 279 HIS A N 1
ATOM 2175 C CA . HIS A 1 279 ? -3.521 -7.233 17.382 1.00 95.50 279 HIS A CA 1
ATOM 2176 C C . HIS A 1 279 ? -3.757 -7.581 15.906 1.00 95.50 279 HIS A C 1
ATOM 2178 O O . HIS A 1 279 ? -3.022 -7.107 15.037 1.00 95.50 279 HIS A O 1
ATOM 2184 N N . PRO A 1 280 ? -4.726 -8.456 15.585 1.00 96.31 280 PRO A N 1
ATOM 2185 C CA . PRO A 1 280 ? -5.016 -8.797 14.200 1.00 96.31 280 PRO A CA 1
ATOM 2186 C C . PRO A 1 280 ? -5.553 -7.588 13.430 1.00 96.31 280 PRO A C 1
ATOM 2188 O O . PRO A 1 280 ? -6.474 -6.912 13.884 1.00 96.31 280 PRO A O 1
ATOM 2191 N N . ALA A 1 281 ? -5.029 -7.366 12.227 1.00 97.94 281 ALA A N 1
ATOM 2192 C CA . ALA A 1 281 ? -5.488 -6.308 11.330 1.00 97.94 281 ALA A CA 1
ATOM 2193 C C . ALA A 1 281 ? -5.506 -6.778 9.873 1.00 97.94 281 ALA A C 1
ATOM 2195 O O . ALA A 1 281 ? -4.950 -7.821 9.540 1.00 97.94 281 ALA A O 1
ATOM 2196 N N . PHE A 1 282 ? -6.163 -6.011 9.002 1.00 98.19 282 PHE A N 1
ATOM 2197 C CA . PHE A 1 282 ? -6.176 -6.183 7.540 1.00 98.19 282 PHE A CA 1
ATOM 2198 C C . PHE A 1 282 ? -6.724 -7.529 7.015 1.00 98.19 282 PHE A C 1
ATOM 2200 O O . PHE A 1 282 ? -6.487 -7.895 5.860 1.00 98.19 282 PHE A O 1
ATOM 2207 N N . ARG A 1 283 ? -7.455 -8.285 7.844 1.00 96.50 283 ARG A N 1
ATOM 2208 C CA . ARG A 1 283 ? -7.980 -9.618 7.496 1.00 96.50 283 ARG A CA 1
ATOM 2209 C C . ARG A 1 283 ? -9.140 -9.584 6.504 1.00 96.50 283 ARG A C 1
ATOM 2211 O O . ARG A 1 283 ? -9.310 -10.536 5.751 1.00 96.50 283 ARG A O 1
ATOM 2218 N N . ASP A 1 284 ? -9.886 -8.486 6.452 1.00 96.69 284 ASP A N 1
ATOM 2219 C CA . ASP A 1 284 ? -11.119 -8.418 5.663 1.00 96.69 284 ASP A CA 1
ATOM 2220 C C . ASP A 1 284 ? -10.878 -7.975 4.214 1.00 96.69 284 ASP A C 1
ATOM 2222 O O . ASP A 1 284 ? -11.799 -7.954 3.397 1.00 96.69 284 ASP A O 1
ATOM 2226 N N . GLY A 1 285 ? -9.651 -7.582 3.880 1.00 97.00 285 GLY A N 1
ATOM 2227 C CA . GLY A 1 285 ? -9.272 -7.316 2.502 1.00 97.00 285 GLY A CA 1
ATOM 2228 C C . GLY A 1 285 ? -7.991 -6.515 2.376 1.00 97.00 285 GLY A C 1
ATOM 2229 O O . GLY A 1 285 ? -7.779 -5.529 3.082 1.00 97.00 285 GLY A O 1
ATOM 2230 N N . ARG A 1 286 ? -7.144 -6.922 1.432 1.00 97.81 286 ARG A N 1
ATOM 2231 C CA . ARG A 1 286 ? -5.900 -6.228 1.088 1.00 97.81 286 ARG A CA 1
ATOM 2232 C C . ARG A 1 286 ? -5.745 -6.152 -0.419 1.00 97.81 286 ARG A C 1
ATOM 2234 O O . ARG A 1 286 ? -5.875 -7.163 -1.103 1.00 97.81 286 ARG A O 1
ATOM 2241 N N . PHE A 1 287 ? -5.485 -4.962 -0.944 1.00 98.19 287 PHE A N 1
ATOM 2242 C CA . PHE A 1 287 ? -5.238 -4.776 -2.372 1.00 98.19 287 PHE A CA 1
ATOM 2243 C C . PHE A 1 287 ? -4.185 -3.702 -2.613 1.00 98.19 287 PHE A C 1
ATOM 2245 O O . PHE A 1 287 ? -4.167 -2.676 -1.941 1.00 98.19 287 PHE A O 1
ATOM 2252 N N . PHE A 1 288 ? -3.331 -3.922 -3.609 1.00 97.88 288 PHE A N 1
ATOM 2253 C CA . PHE A 1 288 ? -2.268 -2.993 -3.975 1.00 97.88 288 PHE A CA 1
ATOM 2254 C C . PHE A 1 288 ? -2.342 -2.678 -5.468 1.00 97.88 288 PHE A C 1
ATOM 2256 O O . PHE A 1 288 ? -2.448 -3.578 -6.304 1.00 97.88 288 PHE A O 1
ATOM 2263 N N . LEU A 1 289 ? -2.322 -1.390 -5.801 1.00 97.62 289 LEU A N 1
ATOM 2264 C CA . LEU A 1 289 ? -2.496 -0.886 -7.160 1.00 97.62 289 LEU A CA 1
ATOM 2265 C C . LEU A 1 289 ? -1.254 -0.117 -7.611 1.00 97.62 289 LEU A C 1
ATOM 2267 O O . LEU A 1 289 ? -0.905 0.920 -7.053 1.00 97.62 289 LEU A O 1
ATOM 2271 N N . ALA A 1 290 ? -0.619 -0.582 -8.673 1.00 97.06 290 ALA A N 1
ATOM 2272 C CA . ALA A 1 290 ? 0.436 0.148 -9.348 1.00 97.06 290 ALA A CA 1
ATOM 2273 C C . ALA A 1 290 ? -0.152 1.049 -10.447 1.00 97.06 290 ALA A C 1
ATOM 2275 O O . ALA A 1 290 ? -0.890 0.600 -11.324 1.00 97.06 290 ALA A O 1
ATOM 2276 N N . ALA A 1 291 ? 0.194 2.331 -10.420 1.00 96.69 291 ALA A N 1
ATOM 2277 C CA . ALA A 1 291 ? 0.082 3.228 -11.557 1.00 96.69 291 ALA A CA 1
ATOM 2278 C C . ALA A 1 291 ? 1.310 3.009 -12.449 1.00 96.69 291 ALA A C 1
ATOM 2280 O O . ALA A 1 291 ? 2.413 3.439 -12.115 1.00 96.69 291 ALA A O 1
ATOM 2281 N N . ALA A 1 292 ? 1.137 2.310 -13.568 1.00 96.94 292 ALA A N 1
ATOM 2282 C CA . ALA A 1 292 ? 2.189 2.144 -14.562 1.00 96.94 292 ALA A CA 1
ATOM 2283 C C . ALA A 1 292 ? 2.318 3.439 -15.374 1.00 96.94 292 ALA A C 1
ATOM 2285 O O . ALA A 1 292 ? 1.426 3.760 -16.162 1.00 96.94 292 ALA A O 1
ATOM 2286 N N . THR A 1 293 ? 3.388 4.203 -15.155 1.00 95.69 293 THR A N 1
ATOM 2287 C CA . THR A 1 293 ? 3.544 5.590 -15.639 1.00 95.69 293 THR A CA 1
ATOM 2288 C C . THR A 1 293 ? 4.522 5.743 -16.793 1.00 95.69 293 THR A C 1
ATOM 2290 O O . THR A 1 293 ? 4.513 6.760 -17.488 1.00 95.69 293 THR A O 1
ATOM 2293 N N . ASP A 1 294 ? 5.364 4.753 -17.037 1.00 95.06 294 ASP A N 1
ATOM 2294 C CA . ASP A 1 294 ? 6.451 4.823 -18.008 1.00 95.06 294 ASP A CA 1
ATOM 2295 C C . ASP A 1 294 ? 6.978 3.422 -18.322 1.00 95.06 294 ASP A C 1
ATOM 2297 O O . ASP A 1 294 ? 6.517 2.431 -17.758 1.00 95.06 294 ASP A O 1
ATOM 2301 N N . TYR A 1 295 ? 7.907 3.335 -19.270 1.00 95.62 295 TYR A N 1
ATOM 2302 C CA . TYR A 1 295 ? 8.598 2.094 -19.592 1.00 95.62 295 TYR A CA 1
ATOM 2303 C C . TYR A 1 295 ? 9.918 2.044 -18.830 1.00 95.62 295 TYR A C 1
ATOM 2305 O O . TYR A 1 295 ? 10.776 2.909 -19.027 1.00 95.62 295 TYR A O 1
ATOM 2313 N N . ALA A 1 296 ? 10.089 1.018 -17.995 1.00 94.69 296 ALA A N 1
ATOM 2314 C CA . ALA A 1 296 ? 11.289 0.852 -17.186 1.00 94.69 296 ALA A CA 1
ATOM 2315 C C . ALA A 1 296 ? 12.534 0.771 -18.079 1.00 94.69 296 ALA A C 1
ATOM 2317 O O . ALA A 1 296 ? 12.498 0.189 -19.171 1.00 94.69 296 ALA A O 1
ATOM 2318 N N . GLY A 1 297 ? 13.640 1.381 -17.640 1.00 92.50 297 GLY A N 1
ATOM 2319 C CA . GLY A 1 297 ? 14.875 1.469 -18.430 1.00 92.50 297 GLY A CA 1
ATOM 2320 C C . GLY A 1 297 ? 14.719 2.190 -19.774 1.00 92.50 297 GLY A C 1
ATOM 2321 O O . GLY A 1 297 ? 15.598 2.082 -20.626 1.00 92.50 297 GLY A O 1
ATOM 2322 N N . ALA A 1 298 ? 13.603 2.902 -19.972 1.00 92.25 298 ALA A N 1
ATOM 2323 C CA . ALA A 1 298 ? 13.217 3.534 -21.225 1.00 92.25 298 ALA A CA 1
ATOM 2324 C C . ALA A 1 298 ? 13.118 2.549 -22.409 1.00 92.25 298 ALA A C 1
ATOM 2326 O O . ALA A 1 298 ? 13.464 2.891 -23.540 1.00 92.25 298 ALA A O 1
ATOM 2327 N N . LEU A 1 299 ? 12.637 1.327 -22.151 1.00 91.06 299 LEU A N 1
ATOM 2328 C CA . LEU A 1 299 ? 12.494 0.259 -23.146 1.00 91.06 299 LEU A CA 1
ATOM 2329 C C . LEU A 1 299 ? 11.022 -0.052 -23.440 1.00 91.06 299 LEU A C 1
ATOM 2331 O O . LEU A 1 299 ? 10.387 -0.805 -22.693 1.00 91.06 299 LEU A O 1
ATOM 2335 N N . ASP A 1 300 ? 10.493 0.451 -24.558 1.00 87.69 300 ASP A N 1
ATOM 2336 C CA . ASP A 1 300 ? 9.173 0.025 -25.036 1.00 87.69 300 ASP A CA 1
ATOM 2337 C C . ASP A 1 300 ? 9.245 -1.339 -25.765 1.00 87.69 300 ASP A C 1
ATOM 2339 O O . ASP A 1 300 ? 10.225 -2.083 -25.653 1.00 87.69 300 ASP A O 1
ATOM 2343 N N . THR A 1 301 ? 8.179 -1.723 -26.472 1.00 85.38 301 THR A N 1
ATOM 2344 C CA . THR A 1 301 ? 8.120 -2.992 -27.222 1.00 85.38 301 THR A CA 1
ATOM 2345 C C . THR A 1 301 ? 9.103 -3.099 -28.398 1.00 85.38 301 THR A C 1
ATOM 2347 O O . THR A 1 301 ? 9.357 -4.205 -28.868 1.00 85.38 301 THR A O 1
ATOM 2350 N N . GLN A 1 302 ? 9.595 -1.982 -28.939 1.00 79.38 302 GLN A N 1
ATOM 2351 C CA . GLN A 1 302 ? 10.328 -1.923 -30.209 1.00 79.38 302 GLN A CA 1
ATOM 2352 C C . GLN A 1 302 ? 11.599 -1.062 -30.167 1.00 79.38 302 GLN A C 1
ATOM 2354 O O . GLN A 1 302 ? 12.501 -1.314 -30.961 1.00 79.38 302 GLN A O 1
ATOM 2359 N N . ASN A 1 303 ? 11.693 -0.062 -29.287 1.00 82.50 303 ASN A N 1
ATOM 2360 C CA . ASN A 1 303 ? 12.749 0.946 -29.289 1.00 82.50 303 ASN A CA 1
ATOM 2361 C C . ASN A 1 303 ? 13.088 1.460 -27.879 1.00 82.50 303 ASN A C 1
ATOM 2363 O O . ASN A 1 303 ? 12.339 1.301 -26.913 1.00 82.50 303 ASN A O 1
ATOM 2367 N N . PHE A 1 304 ? 14.223 2.157 -27.796 1.00 89.25 304 PHE A N 1
ATOM 2368 C CA . PHE A 1 304 ? 14.479 3.085 -26.701 1.00 89.25 304 PHE A CA 1
ATOM 2369 C C . PHE A 1 304 ? 13.553 4.297 -26.817 1.00 89.25 304 PHE A C 1
ATOM 2371 O O . PHE A 1 304 ? 13.426 4.887 -27.892 1.00 89.25 304 PHE A O 1
ATOM 2378 N N . VAL A 1 305 ? 12.949 4.692 -25.701 1.00 88.62 305 VAL A N 1
ATOM 2379 C CA . VAL A 1 305 ? 12.163 5.924 -25.578 1.00 88.62 305 VAL A CA 1
ATOM 2380 C C . VAL A 1 305 ? 12.919 6.963 -24.755 1.00 88.62 305 VAL A C 1
ATOM 2382 O O . VAL A 1 305 ? 13.970 6.686 -24.180 1.00 88.62 305 VAL A O 1
ATOM 2385 N N . THR A 1 306 ? 12.408 8.190 -24.698 1.00 86.25 306 THR A N 1
ATOM 2386 C CA . THR A 1 306 ? 12.955 9.204 -23.792 1.00 86.25 306 THR A CA 1
ATOM 2387 C C . THR A 1 306 ? 12.738 8.764 -22.338 1.00 86.25 306 THR A C 1
ATOM 2389 O O . THR A 1 306 ? 11.591 8.487 -21.972 1.00 86.25 306 THR A O 1
ATOM 2392 N N . PRO A 1 307 ? 13.796 8.696 -21.505 1.00 86.62 307 PRO A N 1
ATOM 2393 C CA . PRO A 1 307 ? 13.651 8.390 -20.087 1.00 86.62 307 PRO A CA 1
ATOM 2394 C C . PRO A 1 307 ? 12.735 9.403 -19.389 1.00 86.62 307 PRO A C 1
ATOM 2396 O O . PRO A 1 307 ? 12.847 10.600 -19.671 1.00 86.62 307 PRO A O 1
ATOM 2399 N N . PRO A 1 308 ? 11.849 8.960 -18.482 1.00 84.06 308 PRO A N 1
ATOM 2400 C CA . PRO A 1 308 ? 10.940 9.862 -17.798 1.00 84.06 308 PRO A CA 1
ATOM 2401 C C . PRO A 1 308 ? 11.680 10.716 -16.764 1.00 84.06 308 PRO A C 1
ATOM 2403 O O . PRO A 1 308 ? 12.561 10.257 -16.035 1.00 84.06 308 PRO A O 1
ATOM 2406 N N . THR A 1 309 ? 11.260 11.966 -16.641 1.00 88.69 309 THR A N 1
ATOM 2407 C CA . THR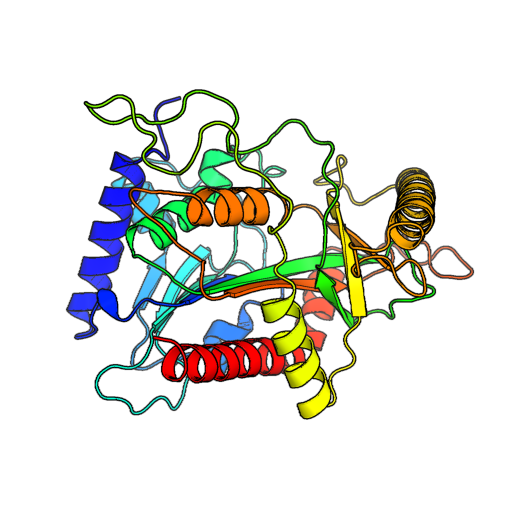 A 1 309 ? 11.508 12.781 -15.451 1.00 88.69 309 THR A CA 1
ATOM 2408 C C . THR A 1 309 ? 10.512 12.413 -14.349 1.00 88.69 309 THR A C 1
ATOM 2410 O O . THR A 1 309 ? 9.408 11.939 -14.615 1.00 88.69 309 THR A O 1
ATOM 2413 N N . HIS A 1 310 ? 10.852 12.683 -13.086 1.00 86.25 310 HIS A N 1
ATOM 2414 C CA . HIS A 1 310 ? 9.919 12.434 -11.978 1.00 86.25 310 HIS A CA 1
ATOM 2415 C C . HIS A 1 310 ? 8.618 13.255 -12.093 1.00 86.25 310 HIS A C 1
ATOM 2417 O O . HIS A 1 310 ? 7.547 12.773 -11.742 1.00 86.25 310 HIS A O 1
ATOM 2423 N N . ALA A 1 311 ? 8.680 14.461 -12.668 1.00 87.62 311 ALA A N 1
ATOM 2424 C CA . ALA A 1 311 ? 7.489 15.271 -12.929 1.00 87.62 311 ALA A CA 1
ATOM 2425 C C . ALA A 1 311 ? 6.542 14.614 -13.953 1.00 87.62 311 ALA A C 1
ATOM 2427 O O . ALA A 1 311 ? 5.323 14.706 -13.821 1.00 87.62 311 ALA A O 1
ATOM 2428 N N . GLU A 1 312 ? 7.079 13.921 -14.962 1.00 90.50 312 GLU A N 1
ATOM 2429 C CA . GLU A 1 312 ? 6.261 13.169 -15.922 1.00 90.50 312 GLU A CA 1
ATOM 2430 C C . GLU A 1 312 ? 5.623 11.930 -15.292 1.00 90.50 312 GLU A C 1
ATOM 2432 O O . GLU A 1 312 ? 4.488 11.599 -15.640 1.00 90.50 312 GLU A O 1
ATOM 2437 N N . VAL A 1 313 ? 6.316 11.279 -14.351 1.00 89.81 313 VAL A N 1
ATOM 2438 C CA . VAL A 1 313 ? 5.756 10.184 -13.542 1.00 89.81 313 VAL A CA 1
ATOM 2439 C C . VAL A 1 313 ? 4.546 10.683 -12.750 1.00 89.81 313 VAL A C 1
ATOM 2441 O O . VAL A 1 313 ? 3.458 10.124 -12.887 1.00 89.81 313 VAL A O 1
ATOM 2444 N N . GLU A 1 314 ? 4.693 11.780 -12.000 1.00 87.94 314 GLU A N 1
ATOM 2445 C CA . GLU A 1 314 ? 3.593 12.389 -11.236 1.00 87.94 314 GLU A CA 1
ATOM 2446 C C . GLU A 1 314 ? 2.417 12.791 -12.138 1.00 87.94 314 GLU A C 1
ATOM 2448 O O . GLU A 1 314 ? 1.263 12.478 -11.839 1.00 87.94 314 GLU A O 1
ATOM 2453 N N . MET A 1 315 ? 2.701 13.438 -13.272 1.00 91.44 315 MET A N 1
ATOM 2454 C CA . MET A 1 315 ? 1.680 13.862 -14.230 1.00 91.44 315 MET A CA 1
ATOM 2455 C C . MET A 1 315 ? 0.880 12.669 -14.770 1.00 91.44 315 MET A C 1
ATOM 2457 O O . MET A 1 315 ? -0.351 12.713 -14.805 1.00 91.44 315 MET A O 1
ATOM 2461 N N . ARG A 1 316 ? 1.555 11.592 -15.189 1.00 93.94 316 ARG A N 1
ATOM 2462 C CA . ARG A 1 316 ? 0.896 10.405 -15.755 1.00 93.94 316 ARG A CA 1
ATOM 2463 C C . ARG A 1 316 ? 0.149 9.594 -14.701 1.00 93.94 316 ARG A C 1
ATOM 2465 O O . ARG A 1 316 ? -0.909 9.055 -15.017 1.00 93.94 316 ARG A O 1
ATOM 2472 N N . ALA A 1 317 ? 0.637 9.550 -13.460 1.00 91.81 317 ALA A N 1
ATOM 2473 C CA . ALA A 1 317 ? -0.126 9.006 -12.339 1.00 91.81 317 ALA A CA 1
ATOM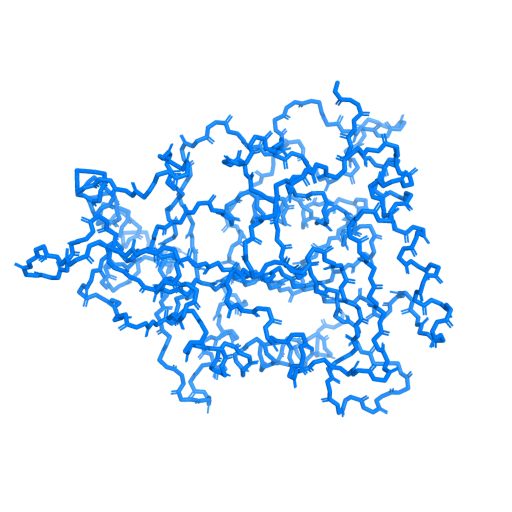 2474 C C . ALA A 1 317 ? -1.418 9.813 -12.121 1.00 91.81 317 ALA A C 1
ATOM 2476 O O . ALA A 1 317 ? -2.498 9.229 -12.031 1.00 91.81 317 ALA A O 1
ATOM 2477 N N . GLY A 1 318 ? -1.336 11.147 -12.176 1.00 90.69 318 GLY A N 1
ATOM 2478 C CA . GLY A 1 318 ? -2.497 12.036 -12.098 1.00 90.69 318 GLY A CA 1
ATOM 2479 C C . GLY A 1 318 ? -3.529 11.817 -13.214 1.00 90.69 318 GLY A C 1
ATOM 2480 O O . GLY A 1 318 ? -4.726 11.950 -12.978 1.00 90.69 318 GLY A O 1
ATOM 2481 N N . MET A 1 319 ? -3.118 11.388 -14.414 1.00 94.50 319 MET A N 1
ATOM 2482 C CA . MET A 1 319 ? -4.061 11.016 -15.486 1.00 94.50 319 MET A CA 1
ATOM 2483 C C . MET A 1 319 ? -4.926 9.794 -15.131 1.00 94.50 319 MET A C 1
ATOM 2485 O O . MET A 1 319 ? -6.012 9.629 -15.687 1.00 94.50 319 MET A O 1
ATOM 2489 N N . LEU A 1 320 ? -4.457 8.927 -14.227 1.00 95.31 320 LEU A N 1
ATOM 2490 C CA . LEU A 1 320 ? -5.189 7.748 -13.760 1.00 95.31 320 LEU A CA 1
ATOM 2491 C C . LEU A 1 320 ? -6.089 8.044 -12.553 1.00 95.31 320 LEU A C 1
ATOM 2493 O O . LEU A 1 320 ? -6.872 7.172 -12.179 1.00 95.31 320 LEU A O 1
ATOM 2497 N N . GLN A 1 321 ? -6.010 9.248 -11.977 1.00 93.38 321 GLN A N 1
ATOM 2498 C CA . GLN A 1 321 ? -6.628 9.625 -10.704 1.00 93.38 321 GLN A CA 1
ATOM 2499 C C . GLN A 1 321 ? -8.121 9.281 -10.623 1.00 93.38 321 GLN A C 1
ATOM 2501 O O . GLN A 1 321 ? -8.546 8.625 -9.677 1.00 93.38 321 GLN A O 1
ATOM 2506 N N . GLU A 1 322 ? -8.917 9.640 -11.634 1.00 95.44 322 GLU A N 1
ATOM 2507 C CA . GLU A 1 322 ? -10.364 9.375 -11.609 1.00 95.44 322 GLU A CA 1
ATOM 2508 C C . GLU A 1 322 ? -10.676 7.871 -11.631 1.00 95.44 322 GLU A C 1
ATOM 2510 O O . GLU A 1 322 ? -11.508 7.387 -10.861 1.00 95.44 322 GLU A O 1
ATOM 2515 N N . ASN A 1 323 ? -9.986 7.104 -12.481 1.00 96.62 323 ASN A N 1
ATOM 2516 C CA . ASN A 1 323 ? -10.172 5.653 -12.552 1.00 96.62 323 ASN A CA 1
ATOM 2517 C C . ASN A 1 323 ? -9.677 4.969 -11.275 1.00 96.62 323 ASN A C 1
ATOM 2519 O O . ASN A 1 323 ? -10.348 4.078 -10.759 1.00 96.62 323 ASN A O 1
ATOM 2523 N N . PHE A 1 324 ? -8.540 5.409 -10.736 1.00 96.69 324 PHE A N 1
ATOM 2524 C CA . PHE A 1 324 ? -8.025 4.946 -9.454 1.00 96.69 324 PHE A CA 1
ATOM 2525 C C . PHE A 1 324 ? -9.044 5.200 -8.340 1.00 96.69 324 PHE A C 1
ATOM 2527 O O . PHE A 1 324 ? -9.403 4.281 -7.607 1.00 96.69 324 PHE A O 1
ATOM 2534 N N . ALA A 1 325 ? -9.593 6.411 -8.267 1.00 96.56 325 ALA A N 1
ATOM 2535 C CA . ALA A 1 325 ? -10.549 6.791 -7.243 1.00 96.56 325 ALA A CA 1
ATOM 2536 C C . ALA A 1 325 ? -11.861 5.998 -7.323 1.00 96.56 325 ALA A C 1
ATOM 2538 O O . ALA A 1 325 ? -12.367 5.546 -6.291 1.00 96.56 325 ALA A O 1
ATOM 2539 N N . LYS A 1 326 ? -12.390 5.772 -8.533 1.00 97.25 326 LYS A N 1
ATOM 2540 C CA . LYS A 1 326 ? -13.540 4.879 -8.754 1.00 97.25 326 LYS A CA 1
ATOM 2541 C C . LYS A 1 326 ? -13.241 3.452 -8.308 1.00 97.25 326 LYS A C 1
ATOM 2543 O O . LYS A 1 326 ? -14.053 2.861 -7.598 1.00 97.25 326 LYS A O 1
ATOM 2548 N N . LEU A 1 327 ? -12.077 2.922 -8.682 1.00 97.94 327 LEU A N 1
ATOM 2549 C CA . LEU A 1 327 ? -11.677 1.554 -8.368 1.00 97.94 327 LEU A CA 1
ATOM 2550 C C . LEU A 1 327 ? -11.518 1.342 -6.859 1.00 97.94 327 LEU A C 1
ATOM 2552 O O . LEU A 1 327 ? -12.106 0.409 -6.316 1.00 97.94 327 LEU A O 1
ATOM 2556 N N . VAL A 1 328 ? -10.796 2.230 -6.169 1.00 98.06 328 VAL A N 1
ATOM 2557 C CA . VAL A 1 328 ? -10.617 2.182 -4.708 1.00 98.06 328 VAL A CA 1
ATOM 2558 C C . VAL A 1 328 ? -11.967 2.301 -4.006 1.00 98.06 328 VAL A C 1
ATOM 2560 O O . VAL A 1 328 ? -12.322 1.432 -3.213 1.00 98.06 328 VAL A O 1
ATOM 2563 N N . ARG A 1 329 ? -12.771 3.322 -4.339 1.00 97.75 329 ARG A N 1
ATOM 2564 C CA . ARG A 1 329 ? -14.086 3.529 -3.715 1.00 97.75 329 ARG A CA 1
ATOM 2565 C C . ARG A 1 329 ? -15.013 2.334 -3.933 1.00 97.75 329 ARG A C 1
ATOM 2567 O O . ARG A 1 329 ? -15.647 1.879 -2.987 1.00 97.75 329 ARG A O 1
ATOM 2574 N N . GLY A 1 330 ? -15.108 1.833 -5.164 1.00 98.06 330 GLY A N 1
ATOM 2575 C CA . GLY A 1 330 ? -15.945 0.682 -5.494 1.00 98.06 330 GLY A CA 1
ATOM 2576 C C . GLY A 1 330 ? -15.494 -0.588 -4.771 1.00 98.06 330 GLY A C 1
ATOM 2577 O O . GLY A 1 330 ? -16.337 -1.324 -4.266 1.00 98.06 330 GLY A O 1
ATOM 2578 N N . THR A 1 331 ? -14.180 -0.798 -4.649 1.00 98.50 331 THR A N 1
ATOM 2579 C CA . THR A 1 331 ? -13.595 -1.935 -3.921 1.00 98.50 331 THR A CA 1
ATOM 2580 C C . THR A 1 331 ? -13.936 -1.869 -2.437 1.00 98.50 331 THR A C 1
ATOM 2582 O O . THR A 1 331 ? -14.484 -2.830 -1.905 1.00 98.50 331 THR A O 1
ATOM 2585 N N . LEU A 1 332 ? -13.706 -0.724 -1.781 1.00 98.19 332 LEU A N 1
ATOM 2586 C CA . LEU A 1 332 ? -14.048 -0.532 -0.367 1.00 98.19 332 LEU A CA 1
ATOM 2587 C C . LEU A 1 332 ? -15.541 -0.773 -0.112 1.00 98.19 332 LEU A C 1
ATOM 2589 O O . LEU A 1 332 ? -15.906 -1.530 0.784 1.00 98.19 332 LEU A O 1
ATOM 2593 N N . LEU A 1 333 ? -16.420 -0.199 -0.941 1.00 97.44 333 LEU A N 1
ATOM 2594 C CA . LEU A 1 333 ? -17.866 -0.402 -0.817 1.00 97.44 333 LEU A CA 1
ATOM 2595 C C . LEU A 1 333 ? -18.268 -1.869 -1.018 1.00 97.44 333 LEU A C 1
ATOM 2597 O O . LEU A 1 333 ? -19.087 -2.384 -0.260 1.00 97.44 333 LEU A O 1
ATOM 2601 N N . GLN A 1 334 ? -17.690 -2.563 -2.000 1.00 97.62 334 GLN A N 1
ATOM 2602 C CA . GLN A 1 334 ? -18.004 -3.971 -2.240 1.00 97.62 334 GLN A CA 1
ATOM 2603 C C . GLN A 1 334 ? -17.499 -4.877 -1.100 1.00 97.62 334 GLN A C 1
ATOM 2605 O O . GLN A 1 334 ? -18.226 -5.787 -0.700 1.00 97.62 334 GLN A O 1
ATOM 2610 N N . LEU A 1 335 ? -16.326 -4.595 -0.519 1.00 97.06 335 LEU A N 1
ATOM 2611 C CA . LEU A 1 335 ? -15.815 -5.298 0.668 1.00 97.06 335 LEU A CA 1
ATOM 2612 C C . LEU A 1 335 ? -16.686 -5.037 1.908 1.00 97.06 335 LEU A C 1
ATOM 2614 O O . LEU A 1 335 ? -17.026 -5.975 2.628 1.00 97.06 335 LEU A O 1
ATOM 2618 N N . ARG A 1 336 ? -17.135 -3.790 2.136 1.00 95.62 336 ARG A N 1
ATOM 2619 C CA . ARG A 1 336 ? -18.104 -3.459 3.204 1.00 95.62 336 ARG A CA 1
ATOM 2620 C C . ARG A 1 336 ? -19.363 -4.326 3.108 1.00 95.62 336 ARG A C 1
ATOM 2622 O O . ARG A 1 336 ? -19.820 -4.845 4.123 1.00 95.62 336 ARG A O 1
ATOM 2629 N N . GLU A 1 337 ? -19.904 -4.508 1.905 1.00 93.88 337 GLU A N 1
ATOM 2630 C CA . GLU A 1 337 ? -21.098 -5.333 1.686 1.00 93.88 337 GLU A CA 1
ATOM 2631 C C . GLU A 1 337 ? -20.848 -6.835 1.880 1.00 93.88 337 GLU A C 1
ATOM 2633 O O . GLU A 1 337 ? -21.744 -7.546 2.335 1.00 93.88 337 GLU A O 1
ATOM 2638 N N . GLN A 1 338 ? -19.648 -7.336 1.572 1.00 92.06 338 GLN A N 1
ATOM 2639 C CA . GLN A 1 338 ? -19.282 -8.730 1.847 1.00 92.06 338 GLN A CA 1
ATOM 2640 C C . GLN A 1 338 ? -19.181 -9.004 3.353 1.00 92.06 338 GLN A C 1
ATOM 2642 O O . GLN A 1 338 ? -19.755 -9.987 3.819 1.00 92.06 338 GLN A O 1
ATOM 2647 N N . ARG A 1 339 ? -18.569 -8.095 4.126 1.00 87.12 339 ARG A N 1
ATOM 2648 C CA . ARG A 1 339 ? -18.477 -8.205 5.596 1.00 87.12 339 ARG A CA 1
ATOM 2649 C C . ARG A 1 339 ? -19.838 -8.270 6.277 1.00 87.12 339 ARG A C 1
ATOM 2651 O O . ARG A 1 339 ? -20.044 -9.067 7.178 1.00 87.12 339 ARG A O 1
ATOM 2658 N N . LYS A 1 340 ? -20.813 -7.484 5.811 1.00 85.12 340 LYS A N 1
ATOM 2659 C CA . LYS A 1 340 ? -22.183 -7.534 6.356 1.00 85.12 340 LYS A CA 1
ATOM 2660 C C . LYS A 1 340 ? -22.854 -8.902 6.177 1.00 85.12 340 LYS A C 1
ATOM 2662 O O . LYS A 1 340 ? -23.771 -9.221 6.927 1.00 85.12 340 LYS A O 1
ATOM 2667 N N . LYS A 1 341 ? -22.445 -9.686 5.172 1.00 75.81 341 LYS A N 1
ATOM 2668 C CA . LYS A 1 341 ? -23.002 -11.020 4.884 1.00 75.81 341 LYS A CA 1
ATOM 2669 C C . LYS A 1 341 ? -22.301 -12.141 5.654 1.00 75.81 341 LYS A C 1
ATOM 2671 O O . LYS A 1 341 ? -22.910 -13.189 5.849 1.00 75.81 341 LYS A O 1
ATOM 2676 N N . HIS A 1 342 ? -21.062 -11.913 6.084 1.00 66.81 342 HIS A N 1
ATOM 2677 C CA . HIS A 1 342 ? -20.225 -12.859 6.822 1.00 66.81 342 HIS A CA 1
ATOM 2678 C C . HIS A 1 342 ? -19.535 -12.122 7.988 1.00 66.81 342 HIS A C 1
ATOM 2680 O O . HIS A 1 342 ? -18.355 -11.797 7.862 1.00 66.81 342 HIS A O 1
ATOM 2686 N N . PRO A 1 343 ? -20.297 -11.765 9.044 1.00 55.00 343 PRO A N 1
ATOM 2687 C CA . PRO A 1 343 ? -19.827 -10.909 10.134 1.00 55.00 343 PRO A CA 1
ATOM 2688 C C . PRO A 1 343 ? -18.818 -11.573 11.070 1.00 55.00 343 PRO A C 1
ATOM 2690 O O . PRO A 1 343 ? -18.843 -12.822 11.190 1.00 55.00 343 PRO A O 1
#

Nearest PDB structures (foldseek):
  3fnq-assembly1_A  TM=8.688E-01  e=2.910E-20  Schistosoma mansoni
  3khs-assembly2_D  TM=8.481E-01  e=6.688E-19  Grouper iridovirus
  1lv8-assembly1_F  TM=8.753E-01  e=1.652E-18  Bos taurus
  3fb1-assembly1_B  TM=7.886E-01  e=5.007E-20  Schistosoma mansoni
  3khs-assembly1_A  TM=8.307E-01  e=1.980E-18  Grouper iridovirus

Radius of gyration: 19.36 Å; Cα contacts (8 Å, |Δi|>4): 654; chains: 1; bounding box: 45×45×60 Å

Solvent-accessible surface area (backbone atoms only — not comparable to full-atom values): 18400 Å² total; per-residue (Å²): 134,94,67,66,46,67,69,55,30,48,56,44,37,53,53,49,42,52,55,35,45,76,70,75,44,64,55,84,33,32,36,31,36,34,42,29,24,58,31,45,45,61,43,59,77,75,43,33,26,74,90,64,51,38,78,45,49,48,54,61,51,32,46,74,72,73,40,85,75,71,87,86,74,61,82,71,42,80,43,27,42,35,37,21,28,50,54,88,65,80,54,96,80,42,63,20,32,41,31,32,30,30,80,64,48,56,69,78,73,40,53,45,45,62,53,43,34,65,58,54,29,40,22,75,53,46,17,28,27,37,40,40,42,37,56,23,25,26,52,29,47,87,69,50,64,74,63,34,44,28,40,44,59,46,73,48,77,91,64,97,63,57,54,78,69,73,87,78,60,55,49,100,86,70,47,50,56,56,20,58,99,76,61,74,68,94,59,49,41,35,63,71,40,50,50,45,43,53,52,34,24,62,74,72,70,48,76,68,44,71,25,38,36,33,50,51,87,54,51,82,49,77,57,48,55,68,55,35,54,51,50,43,49,50,44,44,50,49,29,55,59,35,50,70,42,92,83,51,79,82,31,60,86,74,58,34,36,35,34,30,78,62,65,57,62,51,39,54,51,47,36,28,19,46,59,15,88,77,33,46,14,38,74,75,27,36,50,39,38,33,32,28,35,42,43,35,38,20,40,53,84,86,49,80,54,83,69,81,52,72,69,53,39,34,52,36,25,41,72,42,34,67,61,50,42,51,39,53,53,45,30,54,54,54,46,55,57,50,41,76,76,61,118

Sequence (343 aa):
MDRFDYDDAALACDKVVKEVEKRGLKPDDIQEGLILGSGLGGFVDERLDHEKRVAIPFWEILGQLGIDPGSDSVKGHSKELVIAPLKGDTAEHPVLIMAQSGREHLYQGIHPKRATFWLRVMQLLGVKVLGGSTATGVVTPETIRVPQIVLIHSDNDDIGDNPLIGHHEIDGNGEDLWGPRFPHLNEEYPEDTRGVVKDVAKKEGIRLAEGLYIRTPTAPCYERPEDVYRMRTLARDIWREGGMQRVDNRFHGAPTAVVGMSTTYEAIVAQHATQSEKHPAFRDGRFFLAAATDYAGALDTQNFVTPPTHAEVEMRAGMLQENFAKLVRGTLLQLREQRKKHP